Protein AF-A0ABD2CAC2-F1 (afdb_monomer_lite)

pLDDT: mean 74.9, std 15.0, range [32.22, 94.88]

InterPro domains:
  IPR011425 Mediator of RNA polymerase II transcription subunit 9 [PF07544] (24-109)
  IPR037212 Mediator complex, subunit Med7/Med21-like [SSF140718] (41-111)
  IPR039242 Mediator of RNA polymerase II transcription subunit 9, metazoan [PTHR20844] (7-191)

Sequence (205 aa):
METSELTEESPIRSSFTVDDLDIEILPLIYDILRSVEKDPHDTTQKAKESQDTSHKILELQKKLDSARAQIKRLPGIEYSKEEQLQKLETLRKQLRLKRELLLKYRNMCTFEQIVLKKLFNMGIIRFLMQYLMNNEQLINKLADSKPIRQSAKLVVYLFSQTGKINNVYKLKSPAEALQILKNFANNMKNELKQVREKKKHYLSK

Foldseek 3Di:
DDDPPPPDPDDPDVQQDPVNQDQPLVVLVVVLVVLVPDDDPDPVVVVVSVVVSVVSVVVSVVSVVVNVVSVVSHPPPVDDPVRSVVVVVVVVVVVVVVVVVVVVVVVVVVVVCVVCCVQCVPVVNVVVVVVPVVCVVVVVVQCVDPVVVVVVVVVVVQQVPQDDDPNDRDRPDPVVVVVVVVVVVVVVVVVVVVVVVVVVVVVVD

Structure (mmCIF, N/CA/C/O backbone):
data_AF-A0ABD2CAC2-F1
#
_entry.id   AF-A0ABD2CAC2-F1
#
loop_
_atom_site.group_PDB
_atom_site.id
_atom_site.type_symbol
_atom_site.label_atom_id
_atom_site.label_alt_id
_atom_site.label_comp_id
_atom_site.label_asym_id
_atom_site.label_entity_id
_atom_site.label_seq_id
_atom_site.pdbx_PDB_ins_code
_atom_site.Cartn_x
_atom_site.Cartn_y
_atom_site.Cartn_z
_atom_site.occupancy
_atom_site.B_iso_or_equiv
_atom_site.auth_seq_id
_atom_site.auth_comp_id
_atom_site.auth_asym_id
_atom_site.auth_atom_id
_atom_site.pdbx_PDB_model_num
ATOM 1 N N . MET A 1 1 ? 6.636 -20.838 -20.648 1.00 35.12 1 MET A N 1
ATOM 2 C CA . MET A 1 1 ? 5.371 -20.083 -20.568 1.00 35.12 1 MET A CA 1
ATOM 3 C C . MET A 1 1 ? 5.099 -19.894 -19.091 1.00 35.12 1 MET A C 1
ATOM 5 O O . MET A 1 1 ? 4.611 -20.815 -18.462 1.00 35.12 1 MET A O 1
ATOM 9 N N . GLU A 1 2 ? 5.517 -18.764 -18.533 1.00 32.22 2 GLU A N 1
ATOM 10 C CA . GLU A 1 2 ? 5.123 -18.346 -17.187 1.00 32.22 2 GLU A CA 1
ATOM 11 C C . GLU A 1 2 ? 4.350 -17.049 -17.368 1.00 32.22 2 GLU A C 1
ATOM 13 O O . GLU A 1 2 ? 4.862 -16.048 -17.875 1.00 32.22 2 GLU A O 1
ATOM 18 N N . THR A 1 3 ? 3.060 -17.151 -17.091 1.00 34.91 3 THR A N 1
ATOM 19 C CA . THR A 1 3 ? 2.064 -16.097 -17.182 1.00 34.91 3 THR A CA 1
ATOM 20 C C . THR A 1 3 ? 2.445 -14.976 -16.229 1.00 34.91 3 THR A C 1
ATOM 22 O O . THR A 1 3 ? 2.408 -15.127 -15.013 1.00 34.91 3 THR A O 1
ATOM 25 N N . SER A 1 4 ? 2.854 -13.845 -16.800 1.00 36.69 4 SER A N 1
ATOM 26 C CA . SER A 1 4 ? 3.033 -12.596 -16.069 1.00 36.69 4 SER A CA 1
ATOM 27 C C . SER A 1 4 ? 1.647 -12.070 -15.707 1.00 36.69 4 SER A C 1
ATOM 29 O O . SER A 1 4 ? 1.006 -11.403 -16.517 1.00 36.69 4 SER A O 1
ATOM 31 N N . GLU A 1 5 ? 1.159 -12.424 -14.521 1.00 38.16 5 GLU A N 1
ATOM 32 C CA . GLU A 1 5 ? -0.019 -11.794 -13.932 1.00 38.16 5 GLU A CA 1
ATOM 33 C C . GLU A 1 5 ? 0.291 -10.315 -13.689 1.00 38.16 5 GLU A C 1
ATOM 35 O O . GLU A 1 5 ? 1.014 -9.927 -12.770 1.00 38.16 5 GLU A O 1
ATOM 40 N N . LEU A 1 6 ? -0.245 -9.485 -14.581 1.00 39.62 6 LEU A N 1
ATOM 41 C CA . LEU A 1 6 ? -0.423 -8.056 -14.388 1.00 39.62 6 LEU A CA 1
ATOM 42 C C . LEU A 1 6 ? -1.429 -7.875 -13.250 1.00 39.62 6 LEU A C 1
ATOM 44 O O . LEU A 1 6 ? -2.632 -7.819 -13.481 1.00 39.62 6 LEU A O 1
ATOM 48 N N . THR A 1 7 ? -0.945 -7.819 -12.012 1.00 39.69 7 THR A N 1
ATOM 49 C CA . THR A 1 7 ? -1.777 -7.370 -10.898 1.00 39.69 7 THR A CA 1
ATOM 50 C C . THR A 1 7 ? -2.002 -5.873 -11.072 1.00 39.69 7 THR A C 1
ATOM 52 O O . THR A 1 7 ? -1.065 -5.075 -11.001 1.00 39.69 7 THR A O 1
ATOM 55 N N . GLU A 1 8 ? -3.247 -5.534 -11.389 1.00 40.12 8 GLU A N 1
ATOM 56 C CA . GLU A 1 8 ? -3.766 -4.192 -11.617 1.00 40.12 8 GLU A CA 1
ATOM 57 C C . GLU A 1 8 ? -3.298 -3.215 -10.526 1.00 40.12 8 GLU A C 1
ATOM 59 O O . GLU A 1 8 ? -3.516 -3.433 -9.332 1.00 40.12 8 GLU A O 1
ATOM 64 N N . GLU A 1 9 ? -2.644 -2.121 -10.935 1.00 44.28 9 GLU A N 1
ATOM 65 C CA . GLU A 1 9 ? -2.431 -0.962 -10.068 1.00 44.28 9 GLU A CA 1
ATOM 66 C C . GLU A 1 9 ? -3.809 -0.356 -9.774 1.00 44.28 9 GLU A C 1
ATOM 68 O O . GLU A 1 9 ? -4.391 0.355 -10.595 1.00 44.28 9 GLU A O 1
ATOM 73 N N . SER A 1 10 ? -4.364 -0.677 -8.605 1.00 40.00 10 SER A N 1
ATOM 74 C CA . SER A 1 10 ? -5.582 -0.042 -8.127 1.00 40.00 10 SER A CA 1
ATOM 75 C C . SER A 1 10 ? -5.308 1.439 -7.822 1.00 40.00 10 SER A C 1
ATOM 77 O O . SER A 1 10 ? -4.286 1.779 -7.214 1.00 40.00 10 SER A O 1
ATOM 79 N N . PRO A 1 11 ? -6.195 2.349 -8.264 1.00 43.56 11 PRO A N 1
ATOM 80 C CA . PRO A 1 11 ? -6.011 3.781 -8.096 1.00 43.56 11 PRO A CA 1
ATOM 81 C C . PRO A 1 11 ? -6.062 4.128 -6.609 1.00 43.56 11 PRO A C 1
ATOM 83 O O . PRO A 1 11 ? -6.794 3.495 -5.846 1.00 43.56 11 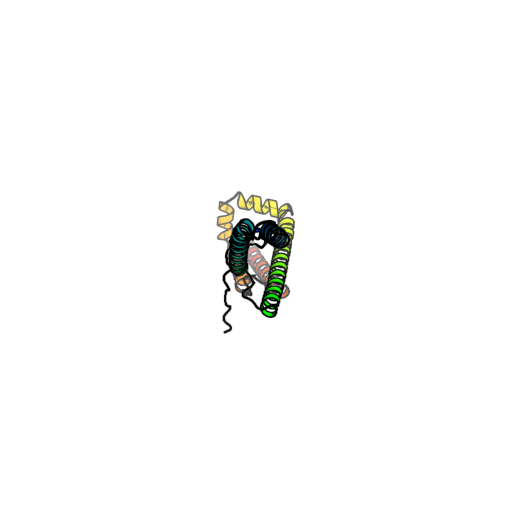PRO A O 1
ATOM 86 N N . ILE A 1 12 ? -5.299 5.151 -6.219 1.00 50.00 12 ILE A N 1
ATOM 87 C CA . ILE A 1 12 ? -5.245 5.729 -4.871 1.00 50.00 12 ILE A CA 1
ATOM 88 C C . ILE A 1 12 ? -6.647 6.253 -4.518 1.00 50.00 12 ILE A C 1
ATOM 90 O O . ILE A 1 12 ? -6.969 7.421 -4.713 1.00 50.00 12 ILE A O 1
ATOM 94 N N . ARG A 1 13 ? -7.530 5.362 -4.066 1.00 51.50 13 ARG A N 1
ATOM 95 C CA . ARG A 1 13 ? -8.773 5.717 -3.390 1.00 51.50 13 ARG A CA 1
ATOM 96 C C . ARG A 1 13 ? -8.371 6.144 -1.988 1.00 51.50 13 ARG A C 1
ATOM 98 O O . ARG A 1 13 ? -7.581 5.446 -1.359 1.00 51.50 13 ARG A O 1
ATOM 105 N N . SER A 1 14 ? -8.890 7.278 -1.528 1.00 58.56 14 SER A N 1
ATOM 106 C CA . SER A 1 14 ? -8.838 7.715 -0.131 1.00 58.56 14 SER A CA 1
ATOM 107 C C . SER A 1 14 ? -9.280 6.555 0.764 1.00 58.56 14 SER A C 1
ATOM 109 O O . SER A 1 14 ? -10.472 6.274 0.890 1.00 58.56 14 SER A O 1
ATOM 111 N N . SER A 1 15 ? -8.319 5.791 1.269 1.00 70.12 15 SER A N 1
ATOM 112 C CA . SER A 1 15 ? -8.593 4.613 2.073 1.00 70.12 15 SER A CA 1
ATOM 113 C C . SER A 1 15 ? -8.945 5.082 3.471 1.00 70.12 15 SER A C 1
ATOM 115 O O . SER A 1 15 ? -8.176 5.857 4.027 1.00 70.12 15 SER A O 1
ATOM 117 N N . PHE A 1 16 ? -10.059 4.597 4.014 1.00 79.25 16 PHE A N 1
ATOM 118 C CA . PHE A 1 16 ? -10.442 4.787 5.412 1.00 79.25 16 PHE A CA 1
ATOM 119 C C . PHE A 1 16 ? -9.234 4.524 6.324 1.00 79.25 16 PHE A C 1
ATOM 121 O O . PHE A 1 16 ? -8.657 3.430 6.276 1.00 79.25 16 PHE A O 1
ATOM 128 N N . THR A 1 17 ? -8.798 5.541 7.065 1.00 83.19 17 THR A N 1
ATOM 129 C CA . THR A 1 17 ? -7.601 5.476 7.912 1.00 83.19 17 THR A CA 1
ATOM 130 C C . THR A 1 17 ? -7.976 5.336 9.383 1.00 83.19 17 THR A C 1
ATOM 132 O O . THR A 1 17 ? -9.141 5.373 9.768 1.00 83.19 17 THR A O 1
ATOM 135 N N . VAL A 1 18 ? -6.963 5.144 10.229 1.00 83.00 18 VAL A N 1
ATOM 136 C CA . VAL A 1 18 ? -7.138 5.092 11.687 1.00 83.00 18 VAL A CA 1
ATOM 137 C C . VAL A 1 18 ? -7.665 6.425 12.232 1.00 83.00 18 VAL A C 1
ATOM 139 O O . VAL A 1 18 ? -8.401 6.420 13.212 1.00 83.00 18 VAL A O 1
ATOM 142 N N . ASP A 1 19 ? -7.341 7.543 11.578 1.00 81.31 19 ASP A N 1
ATOM 143 C CA . ASP A 1 19 ? -7.770 8.881 12.000 1.00 81.31 19 ASP A CA 1
ATOM 144 C C . ASP A 1 19 ? -9.271 9.118 11.754 1.00 81.31 19 ASP A C 1
ATOM 146 O O . ASP A 1 19 ? -9.874 9.971 12.399 1.00 81.31 19 ASP A O 1
ATOM 150 N N . ASP A 1 20 ? -9.889 8.331 10.864 1.00 83.94 20 ASP A N 1
ATOM 151 C CA . ASP A 1 20 ? -11.323 8.389 10.557 1.00 83.94 20 ASP A CA 1
ATOM 152 C C . ASP A 1 20 ? -12.187 7.584 11.557 1.00 83.94 20 ASP A C 1
ATOM 154 O O . ASP A 1 20 ? -13.406 7.485 11.392 1.00 83.94 20 ASP A O 1
ATOM 158 N N . LEU A 1 21 ? -11.571 6.958 12.569 1.00 83.38 21 LEU A N 1
ATOM 159 C CA . LEU A 1 21 ? -12.269 6.158 13.576 1.00 83.38 21 LEU A CA 1
ATOM 160 C C . LEU A 1 21 ? -12.931 7.051 14.632 1.00 83.38 21 LEU A C 1
ATOM 162 O O . LEU A 1 21 ? -12.259 7.728 15.408 1.00 83.38 21 LEU A O 1
ATOM 166 N N . ASP A 1 22 ? -14.254 6.961 14.740 1.00 81.94 22 ASP A N 1
ATOM 167 C CA . ASP A 1 22 ? -15.026 7.631 15.788 1.00 81.94 22 ASP A CA 1
ATOM 168 C C . ASP A 1 22 ? -15.202 6.695 16.999 1.00 81.94 22 ASP A C 1
ATOM 170 O O . ASP A 1 22 ? -16.091 5.835 17.024 1.00 81.94 22 ASP A O 1
ATOM 174 N N . ILE A 1 23 ? -14.298 6.812 17.983 1.00 81.75 23 ILE A N 1
ATOM 175 C CA . ILE A 1 23 ? -14.256 5.965 19.192 1.00 81.75 23 ILE A CA 1
ATOM 176 C C . ILE A 1 23 ? -14.237 6.834 20.458 1.00 81.75 23 ILE A C 1
ATOM 178 O O . ILE A 1 23 ? -13.329 6.775 21.288 1.00 81.75 23 ILE A O 1
ATOM 182 N N . GLU A 1 24 ? -15.279 7.633 20.654 1.00 85.38 24 GLU A N 1
ATOM 183 C CA . GLU A 1 24 ? -15.486 8.359 21.911 1.00 85.38 24 GLU A CA 1
ATOM 184 C C . GLU A 1 24 ? -16.269 7.513 22.931 1.00 85.38 24 GLU A C 1
ATOM 186 O O . GLU A 1 24 ? -17.492 7.634 23.073 1.00 85.38 24 GLU A O 1
ATOM 191 N N . ILE A 1 25 ? -15.564 6.632 23.654 1.00 91.88 25 ILE A N 1
ATOM 192 C CA . ILE A 1 25 ? -16.147 5.767 24.706 1.00 91.88 25 ILE A CA 1
ATOM 193 C C . ILE A 1 25 ? -15.805 6.207 26.136 1.00 91.88 25 ILE A C 1
ATOM 195 O O . ILE A 1 25 ? -16.536 5.886 27.070 1.00 91.88 25 ILE A O 1
ATOM 199 N N . LEU A 1 26 ? -14.714 6.956 26.319 1.00 91.88 26 LEU A N 1
ATOM 200 C CA . LEU A 1 26 ? -14.197 7.357 27.633 1.00 91.88 26 LEU A CA 1
ATOM 201 C C . LEU A 1 26 ? -15.188 8.183 28.474 1.00 91.88 26 LEU A C 1
ATOM 203 O O . LEU A 1 26 ? -15.367 7.833 29.642 1.00 91.88 26 LEU A O 1
ATOM 207 N N . PRO A 1 27 ? -15.873 9.211 27.927 1.00 92.94 27 PRO A N 1
ATOM 208 C CA . PRO A 1 27 ? -16.870 9.966 28.689 1.00 92.94 27 PRO A CA 1
ATOM 209 C C . PRO A 1 27 ? -17.996 9.070 29.215 1.00 92.94 27 PRO A C 1
ATOM 211 O O . PRO A 1 27 ? -18.397 9.170 30.370 1.00 92.94 27 PRO A O 1
ATOM 214 N N . LEU A 1 28 ? -18.436 8.119 28.390 1.00 91.81 28 LEU A N 1
ATOM 215 C CA . LEU A 1 28 ? -19.514 7.199 28.730 1.00 91.81 28 LEU A CA 1
ATOM 216 C C . LEU A 1 28 ? -19.092 6.188 29.808 1.00 91.81 28 LEU A C 1
ATOM 218 O O . LEU A 1 28 ? -19.864 5.901 30.718 1.00 91.81 28 LEU A O 1
ATOM 222 N N . ILE A 1 29 ? -17.854 5.682 29.747 1.00 94.19 29 ILE A N 1
ATOM 223 C CA . ILE A 1 29 ? -17.281 4.814 30.790 1.00 94.19 29 ILE A CA 1
ATOM 224 C C . ILE A 1 29 ? -17.205 5.562 32.123 1.00 94.19 29 ILE A C 1
ATOM 226 O O . ILE A 1 29 ? -17.610 5.018 33.149 1.00 94.19 29 ILE A O 1
ATOM 230 N N . TYR A 1 30 ? -16.720 6.806 32.109 1.00 93.81 30 TYR A N 1
ATOM 231 C CA . TYR A 1 30 ? -16.655 7.645 33.304 1.00 93.81 30 TYR A CA 1
ATOM 232 C C . TYR A 1 30 ? -18.046 7.881 33.907 1.00 93.81 30 TYR A C 1
ATOM 234 O O . TYR A 1 30 ? -18.236 7.717 35.112 1.00 93.81 30 TYR A O 1
ATOM 242 N N . ASP A 1 31 ? -19.036 8.186 33.068 1.00 90.75 31 ASP A N 1
ATOM 243 C CA . ASP A 1 31 ? -20.417 8.401 33.495 1.00 90.75 31 ASP A CA 1
ATOM 244 C C . ASP A 1 31 ? -21.066 7.149 34.091 1.00 90.75 31 ASP A C 1
ATOM 246 O O . ASP A 1 31 ? -21.870 7.270 35.019 1.00 90.75 31 ASP A O 1
ATOM 250 N N . ILE A 1 32 ? -20.736 5.961 33.570 1.00 92.12 32 ILE A N 1
ATOM 251 C CA . ILE A 1 32 ? -21.166 4.676 34.135 1.00 92.12 32 ILE A CA 1
ATOM 252 C C . ILE A 1 32 ? -20.512 4.475 35.501 1.00 92.12 32 ILE A C 1
ATOM 254 O O . ILE A 1 32 ? -21.228 4.257 36.477 1.00 92.12 32 ILE A O 1
ATOM 258 N N . LEU A 1 33 ? -19.185 4.609 35.590 1.00 91.44 33 LEU A N 1
ATOM 259 C CA . LEU A 1 33 ? -18.432 4.418 36.833 1.00 91.44 33 LEU A CA 1
ATOM 260 C C . LEU A 1 33 ? -18.979 5.322 37.945 1.00 91.44 33 LEU A C 1
ATOM 262 O O . LEU A 1 33 ? -19.348 4.853 39.018 1.00 91.44 33 LEU A O 1
ATOM 266 N N . ARG A 1 34 ? -19.170 6.606 37.624 1.00 89.38 34 ARG A N 1
ATOM 267 C CA . ARG A 1 34 ? -19.710 7.607 38.546 1.00 89.38 34 ARG A CA 1
ATOM 268 C C . ARG A 1 34 ? -21.147 7.322 38.974 1.00 89.38 34 ARG A C 1
ATOM 270 O O . ARG A 1 34 ? -21.534 7.676 40.082 1.00 89.38 34 ARG A O 1
ATOM 277 N N . SER A 1 35 ? -21.951 6.722 38.099 1.00 85.12 35 SER A N 1
ATOM 278 C CA . SER A 1 35 ? -23.330 6.344 38.424 1.00 85.12 35 SER A CA 1
ATOM 279 C C . SER A 1 35 ? -23.437 5.067 39.260 1.00 85.12 35 SER A C 1
ATOM 281 O O . SER A 1 35 ? -24.407 4.920 39.991 1.00 85.12 35 SER A O 1
ATOM 283 N N . VAL A 1 36 ? -22.443 4.176 39.188 1.00 82.88 36 VAL A N 1
ATOM 284 C CA . VAL A 1 36 ? -22.372 2.950 40.002 1.00 82.88 36 VAL A CA 1
ATOM 285 C C . VAL A 1 36 ? -21.791 3.228 41.391 1.00 82.88 36 VAL A C 1
ATOM 287 O O . VAL A 1 36 ? -22.212 2.610 42.361 1.00 82.88 36 VAL A O 1
ATOM 290 N N . GLU A 1 37 ? -20.859 4.174 41.506 1.00 83.75 37 GLU A N 1
ATOM 291 C CA . GLU A 1 37 ? -20.267 4.593 42.789 1.00 83.75 37 GLU A CA 1
ATOM 292 C C . GLU A 1 37 ? -21.199 5.468 43.644 1.00 83.75 37 GLU A C 1
ATOM 294 O O . GLU A 1 37 ? -20.902 5.752 44.805 1.00 83.75 37 GLU A O 1
ATOM 299 N N . LYS A 1 38 ? -22.317 5.933 43.081 1.00 79.50 38 LYS A N 1
ATOM 300 C CA . LYS A 1 38 ? -23.256 6.817 43.769 1.00 79.50 38 LYS A CA 1
ATOM 301 C C . LYS A 1 38 ? -24.144 6.006 44.719 1.00 79.50 38 LYS A C 1
ATOM 303 O O . LYS A 1 38 ? -24.886 5.136 44.276 1.00 79.50 38 LYS A O 1
ATOM 308 N N . ASP A 1 39 ? -24.079 6.308 46.015 1.00 66.81 39 ASP A N 1
ATOM 309 C CA . ASP A 1 39 ? -24.869 5.621 47.044 1.00 66.81 39 ASP A CA 1
ATOM 310 C C . ASP A 1 39 ? -26.324 6.152 47.042 1.00 66.81 39 ASP A C 1
ATOM 312 O O . ASP A 1 39 ? -26.536 7.352 47.263 1.00 66.81 39 ASP A O 1
ATOM 316 N N . PRO A 1 40 ? -27.347 5.326 46.743 1.00 65.44 40 PRO A N 1
ATOM 317 C CA . PRO A 1 40 ? -28.716 5.809 46.597 1.00 65.44 40 PRO A CA 1
ATOM 318 C C . PRO A 1 40 ? -29.364 6.065 47.966 1.00 65.44 40 PRO A C 1
ATOM 320 O O . PRO A 1 40 ? -29.589 5.140 48.745 1.00 65.44 40 PRO A O 1
ATOM 323 N N . HIS A 1 41 ? -29.731 7.322 48.241 1.00 65.94 41 HIS A N 1
ATOM 324 C CA . HIS A 1 41 ? -30.364 7.730 49.505 1.00 65.94 41 HIS A CA 1
ATOM 325 C C . HIS A 1 41 ? -31.875 7.399 49.605 1.00 65.94 41 HIS A C 1
ATOM 327 O O . HIS A 1 41 ? -32.420 7.447 50.706 1.00 65.94 41 HIS A O 1
ATOM 333 N N . ASP A 1 42 ? -32.550 7.036 48.500 1.00 72.38 42 ASP A N 1
ATOM 334 C CA . ASP A 1 42 ? -33.986 6.688 48.442 1.00 72.38 42 ASP A CA 1
ATOM 335 C C . ASP A 1 42 ? -34.262 5.529 47.447 1.00 72.38 42 ASP A C 1
ATOM 337 O O . ASP A 1 42 ? -33.637 5.420 46.388 1.00 72.38 42 ASP A O 1
ATOM 341 N N . THR A 1 43 ? -35.225 4.654 47.762 1.00 69.81 43 THR A N 1
ATOM 342 C CA . THR A 1 43 ? -35.584 3.445 46.986 1.00 69.81 43 THR A CA 1
ATOM 343 C C . THR A 1 43 ? -36.131 3.784 45.595 1.00 69.81 43 THR A C 1
ATOM 345 O O . THR A 1 43 ? -35.864 3.067 44.629 1.00 69.81 43 THR A O 1
ATOM 348 N N . THR A 1 44 ? -36.856 4.898 45.461 1.00 74.38 44 THR A N 1
ATOM 349 C CA . THR A 1 44 ? -37.344 5.382 44.156 1.00 74.38 44 THR A CA 1
ATOM 350 C C . THR A 1 44 ? -36.216 5.944 43.284 1.00 74.38 44 THR A C 1
ATOM 352 O O . THR A 1 44 ? -36.211 5.728 42.070 1.00 74.38 44 THR A O 1
ATOM 355 N N . GLN A 1 45 ? -35.216 6.593 43.891 1.00 74.56 45 GLN A N 1
ATOM 356 C CA . GLN A 1 45 ? -34.013 7.061 43.195 1.00 74.56 45 GLN A CA 1
ATOM 357 C C . GLN A 1 45 ? -33.146 5.890 42.728 1.00 74.56 45 GLN A C 1
ATOM 359 O O . GLN A 1 45 ? -32.700 5.891 41.585 1.00 74.56 45 GLN A O 1
ATOM 364 N N . LYS A 1 46 ? -33.010 4.842 43.549 1.00 76.06 46 LYS A N 1
ATOM 365 C CA . LYS A 1 46 ? -32.278 3.615 43.200 1.00 76.06 46 LYS A CA 1
ATOM 366 C C . LYS A 1 46 ? -32.810 2.941 41.932 1.00 76.06 46 LYS A C 1
ATOM 368 O O . LYS A 1 46 ? -32.025 2.512 41.090 1.00 76.06 46 LYS A O 1
ATOM 373 N N . ALA A 1 47 ? -34.134 2.855 41.774 1.00 78.69 47 ALA A N 1
ATOM 374 C CA . ALA A 1 47 ? -34.750 2.253 40.589 1.00 78.69 47 ALA A CA 1
ATOM 375 C C . ALA A 1 47 ? -34.476 3.073 39.316 1.00 78.69 47 ALA A C 1
ATOM 377 O O . ALA A 1 47 ? -34.135 2.511 38.277 1.00 78.69 47 ALA A O 1
ATOM 378 N N . LYS A 1 48 ? -34.569 4.405 39.415 1.00 81.75 48 LYS A N 1
ATOM 379 C CA . LYS A 1 48 ? -34.316 5.316 38.294 1.00 81.75 48 LYS A CA 1
ATOM 380 C C . LYS A 1 48 ? -32.837 5.341 37.894 1.00 81.75 48 LYS A C 1
ATOM 382 O O . LYS A 1 48 ? -32.522 5.187 36.720 1.00 81.75 48 LYS A O 1
ATOM 387 N N . GLU A 1 49 ? -31.930 5.445 38.862 1.00 80.81 49 GLU A N 1
ATOM 388 C CA . GLU A 1 49 ? -30.481 5.422 38.619 1.00 80.81 49 GLU A CA 1
ATOM 389 C C . GLU A 1 49 ? -30.026 4.070 38.051 1.00 80.81 49 GLU A C 1
ATOM 391 O O . GLU A 1 49 ? -29.214 4.032 37.129 1.00 80.81 49 GLU A O 1
ATOM 396 N N . SER A 1 50 ? -30.604 2.956 38.515 1.00 82.75 50 SER A N 1
ATOM 397 C CA . SER A 1 50 ? -30.352 1.625 37.946 1.00 82.75 50 SER A CA 1
ATOM 398 C C . SER A 1 50 ? -30.833 1.489 36.497 1.00 82.75 50 SER A C 1
ATOM 400 O O . SER A 1 50 ? -30.235 0.748 35.712 1.00 82.75 50 SER A O 1
ATOM 402 N N . GLN A 1 51 ? -31.922 2.164 36.128 1.00 86.50 51 GLN A N 1
ATOM 403 C CA . GLN A 1 51 ? -32.409 2.175 34.753 1.00 86.50 51 GLN A CA 1
ATOM 404 C C . GLN A 1 51 ? -31.501 3.035 33.861 1.00 86.50 51 GLN A C 1
ATOM 406 O O . GLN A 1 51 ? -31.110 2.598 32.777 1.00 86.50 51 GLN A O 1
ATOM 411 N N . ASP A 1 52 ? -31.101 4.215 34.337 1.00 86.88 52 ASP A N 1
ATOM 412 C CA . ASP A 1 52 ? -30.206 5.126 33.618 1.00 86.88 52 ASP A CA 1
ATOM 413 C C . ASP A 1 52 ? -28.810 4.512 33.405 1.00 86.88 52 ASP A C 1
ATOM 415 O O . ASP A 1 52 ? -28.248 4.606 32.312 1.00 86.88 52 ASP A O 1
ATOM 419 N N . THR A 1 53 ? -28.257 3.820 34.408 1.00 89.44 53 THR A N 1
ATOM 420 C CA . THR A 1 53 ? -26.986 3.084 34.270 1.00 89.44 53 THR A CA 1
ATOM 421 C C . THR A 1 53 ? -27.091 1.969 33.233 1.00 89.44 53 THR A C 1
ATOM 423 O O . THR A 1 53 ? -26.218 1.842 32.373 1.00 89.44 53 THR A O 1
ATOM 426 N N . SER A 1 54 ? -28.192 1.212 33.241 1.00 91.25 54 SER A N 1
ATOM 427 C CA . SER A 1 54 ? -28.459 0.163 32.249 1.00 91.25 54 SER A CA 1
ATOM 428 C C . SER A 1 54 ? -28.541 0.727 30.826 1.00 91.25 54 SER A C 1
ATOM 430 O O . SER A 1 54 ? -27.994 0.135 29.892 1.00 91.25 54 SER A O 1
ATOM 432 N N . HIS A 1 55 ? -29.158 1.901 30.646 1.00 93.25 55 HIS A N 1
ATOM 433 C CA . HIS A 1 55 ? -29.191 2.591 29.354 1.00 93.25 55 HIS A CA 1
ATOM 434 C C . HIS A 1 55 ? -27.794 3.016 28.879 1.00 93.25 55 HIS A C 1
ATOM 436 O O . HIS A 1 55 ? -27.459 2.776 27.717 1.00 93.25 55 HIS A O 1
ATOM 442 N N . LYS A 1 56 ? -26.952 3.567 29.763 1.00 92.31 56 LYS A N 1
ATOM 443 C CA . LYS A 1 56 ? -25.564 3.935 29.427 1.00 92.31 56 LYS A CA 1
ATOM 444 C C . LYS A 1 56 ? -24.707 2.718 29.064 1.00 92.31 56 LYS A C 1
ATOM 446 O O . LYS A 1 56 ? -23.902 2.787 28.139 1.00 92.31 56 LYS A O 1
ATOM 451 N N . ILE A 1 57 ? -24.904 1.585 29.741 1.00 94.06 57 ILE A N 1
ATOM 452 C CA . ILE A 1 57 ? -24.221 0.320 29.418 1.00 94.06 57 ILE A CA 1
ATOM 453 C C . ILE A 1 57 ? -24.613 -0.169 28.016 1.00 94.06 57 ILE A C 1
ATOM 455 O O . ILE A 1 57 ? -23.746 -0.558 27.231 1.00 94.06 57 ILE A O 1
ATOM 459 N N . LEU A 1 58 ? -25.901 -0.102 27.665 1.00 94.88 58 LEU A N 1
ATOM 460 C CA . LEU A 1 58 ? -26.374 -0.440 26.318 1.00 94.88 58 LEU A CA 1
ATOM 461 C C . LEU A 1 58 ? -25.808 0.502 25.249 1.00 94.88 58 LEU A C 1
ATOM 463 O O . LEU A 1 58 ? -25.476 0.064 24.146 1.00 94.88 58 LEU A O 1
ATOM 467 N N . GLU A 1 59 ? -25.684 1.792 25.555 1.00 94.00 59 GLU A N 1
ATOM 468 C CA . GLU A 1 59 ? -25.049 2.760 24.662 1.00 94.00 59 GLU A CA 1
ATOM 469 C C . GLU A 1 59 ? -23.560 2.445 24.456 1.00 94.00 59 GLU A C 1
ATOM 471 O O . GLU A 1 59 ? -23.078 2.461 23.320 1.00 94.00 59 GLU A O 1
ATOM 476 N N . LEU A 1 60 ? -22.849 2.060 25.520 1.00 94.19 60 LEU A N 1
ATOM 477 C CA . LEU A 1 60 ? -21.445 1.659 25.444 1.00 94.19 60 LEU A CA 1
ATOM 478 C C . LEU A 1 60 ? -21.279 0.424 24.562 1.00 94.19 60 LEU A C 1
ATOM 480 O O . LEU A 1 60 ? -20.402 0.397 23.698 1.00 94.19 60 LEU A O 1
ATOM 484 N N . GLN A 1 61 ? -22.152 -0.569 24.729 1.00 94.25 61 GLN A N 1
ATOM 485 C CA . GLN A 1 61 ? -22.161 -1.761 23.888 1.00 94.25 61 GLN A CA 1
ATOM 486 C C . GLN A 1 61 ? -22.359 -1.399 22.409 1.00 94.25 61 GLN A C 1
ATOM 488 O O . GLN A 1 61 ? -21.581 -1.837 21.562 1.00 94.25 61 GLN A O 1
ATOM 493 N N . LYS A 1 62 ? -23.327 -0.526 22.093 1.00 94.25 62 LYS A N 1
ATOM 494 C CA . LYS A 1 62 ? -23.548 -0.043 20.719 1.00 94.25 62 LYS A CA 1
ATOM 495 C C . LYS A 1 62 ? -22.327 0.683 20.151 1.00 94.25 62 LYS A C 1
ATOM 497 O O . LYS A 1 62 ? -21.978 0.454 18.992 1.00 94.25 62 LYS A O 1
ATOM 502 N N . LYS A 1 63 ? -21.663 1.534 20.943 1.00 92.31 63 LYS A N 1
ATOM 503 C CA . LYS A 1 63 ? -20.436 2.227 20.513 1.00 92.31 63 LYS A CA 1
ATOM 504 C C . LYS A 1 63 ? -19.287 1.251 20.256 1.00 92.31 63 LYS A C 1
ATOM 506 O O . LYS A 1 63 ? -18.590 1.401 19.257 1.00 92.31 63 LYS A O 1
ATOM 511 N N . LEU A 1 64 ? -19.122 0.220 21.086 1.00 93.00 64 LEU A N 1
ATOM 512 C CA . LEU A 1 64 ? -18.112 -0.824 20.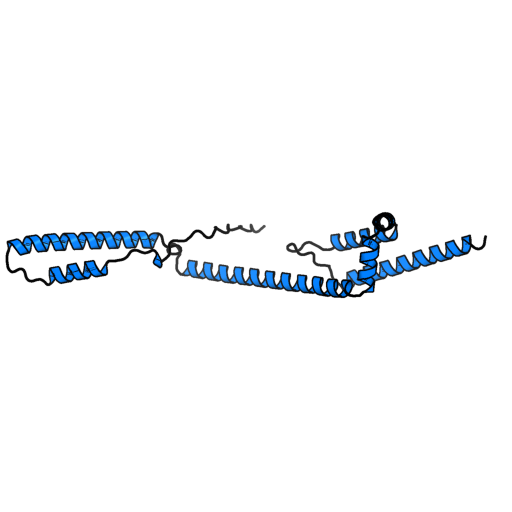872 1.00 93.00 64 LEU A CA 1
ATOM 513 C C . LEU A 1 64 ? -18.383 -1.651 19.611 1.00 93.00 64 LEU A C 1
ATOM 515 O O . LEU A 1 64 ? -17.454 -1.939 18.854 1.00 93.00 64 LEU A O 1
ATOM 519 N N . ASP A 1 65 ? -19.641 -2.005 19.354 1.00 92.56 65 ASP A N 1
ATOM 520 C CA . ASP A 1 65 ? -20.016 -2.733 18.140 1.00 92.56 65 ASP A CA 1
ATOM 521 C C . ASP A 1 65 ? -19.821 -1.875 16.880 1.00 92.56 65 ASP A C 1
ATOM 523 O O . ASP A 1 65 ? -19.308 -2.368 15.871 1.00 92.56 65 ASP A O 1
ATOM 527 N N . SER A 1 66 ? -20.136 -0.577 16.954 1.00 90.75 66 SER A N 1
ATOM 528 C CA . SER A 1 66 ? -19.835 0.393 15.894 1.00 90.75 66 SER A CA 1
ATOM 529 C C . SER A 1 66 ? -18.328 0.503 15.642 1.00 90.75 66 SER A C 1
ATOM 531 O O . SER A 1 66 ? -17.885 0.342 14.504 1.00 90.75 66 SER A O 1
ATOM 533 N N . ALA A 1 67 ? -17.519 0.673 16.693 1.00 90.25 67 ALA A N 1
ATOM 534 C CA . ALA A 1 67 ? -16.063 0.732 16.585 1.00 90.25 67 ALA A CA 1
ATOM 535 C C . ALA A 1 67 ? -15.493 -0.554 15.965 1.00 90.25 67 ALA A C 1
ATOM 537 O O . ALA A 1 67 ? -14.668 -0.499 15.057 1.00 90.25 67 ALA A O 1
ATOM 538 N N . ARG A 1 68 ? -15.992 -1.730 16.369 1.00 89.56 68 ARG A N 1
ATOM 539 C CA . ARG A 1 68 ? -15.610 -3.015 15.764 1.00 89.56 68 ARG A CA 1
ATOM 540 C C . ARG A 1 68 ? -15.981 -3.080 14.279 1.00 89.56 68 ARG A C 1
ATOM 542 O O . ARG A 1 68 ? -15.203 -3.609 13.486 1.00 89.56 68 ARG A O 1
ATOM 549 N N . ALA A 1 69 ? -17.144 -2.561 13.889 1.00 88.75 69 ALA A N 1
ATOM 550 C CA . ALA A 1 69 ? -17.556 -2.497 12.488 1.00 88.75 69 ALA A CA 1
ATOM 551 C C . ALA A 1 69 ? -16.687 -1.531 11.665 1.00 88.75 69 ALA A C 1
ATOM 553 O O . ALA A 1 69 ? -16.381 -1.833 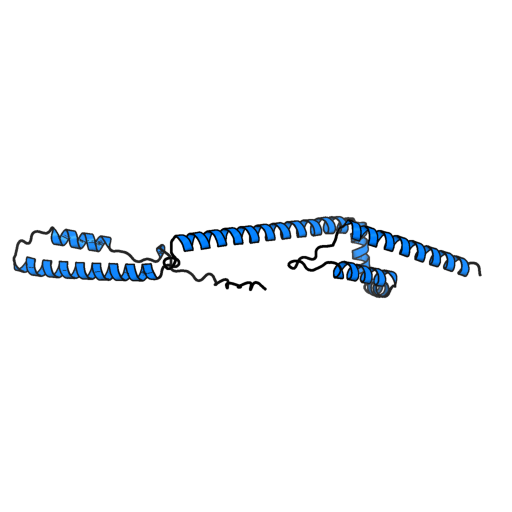10.513 1.00 88.75 69 ALA A O 1
ATOM 554 N N . GLN A 1 70 ? -16.256 -0.410 12.247 1.00 87.56 70 GLN A N 1
ATOM 555 C CA . GLN A 1 70 ? -15.330 0.529 11.611 1.00 87.56 70 GLN A CA 1
ATOM 556 C C . GLN A 1 70 ? -13.926 -0.068 11.471 1.00 87.56 70 GLN A C 1
ATOM 558 O O . GLN A 1 70 ? -13.356 -0.026 10.386 1.00 87.56 70 GLN A O 1
ATOM 563 N N . ILE A 1 71 ? -13.410 -0.734 12.511 1.00 88.12 71 ILE A N 1
ATOM 564 C CA . ILE A 1 71 ? -12.125 -1.447 12.459 1.00 88.12 71 ILE A CA 1
ATOM 565 C C . ILE A 1 71 ? -12.132 -2.474 11.330 1.00 88.12 71 ILE A C 1
ATOM 567 O O . ILE A 1 71 ? -11.150 -2.565 10.608 1.00 88.12 71 ILE A O 1
ATOM 571 N N . LYS A 1 72 ? -13.248 -3.187 11.115 1.00 85.88 72 LYS A N 1
ATOM 572 C CA . LYS A 1 72 ? -13.408 -4.145 10.007 1.00 85.88 72 LYS A CA 1
ATOM 573 C C . LYS A 1 72 ? -13.319 -3.528 8.603 1.00 85.88 72 LYS A C 1
ATOM 575 O O . LYS A 1 72 ? -13.168 -4.264 7.637 1.00 85.88 72 LYS A O 1
ATOM 580 N N . ARG A 1 73 ? -13.447 -2.208 8.471 1.00 84.31 73 ARG A N 1
ATOM 581 C CA . ARG A 1 73 ? -13.311 -1.491 7.193 1.00 84.31 73 ARG A CA 1
ATOM 582 C C . ARG A 1 73 ? -11.880 -1.030 6.932 1.00 84.31 73 ARG A C 1
ATOM 584 O O . ARG A 1 73 ? -11.603 -0.557 5.831 1.00 84.31 73 ARG A O 1
ATOM 591 N N . LEU A 1 74 ? -10.987 -1.136 7.920 1.00 84.88 74 LEU A N 1
ATOM 592 C CA . LEU A 1 74 ? -9.600 -0.723 7.756 1.00 84.88 74 LEU A CA 1
ATOM 593 C C . LEU A 1 74 ? -8.903 -1.630 6.734 1.00 84.88 74 LEU A C 1
ATOM 595 O O . LEU A 1 74 ? -8.941 -2.857 6.859 1.00 84.88 74 LEU A O 1
ATOM 599 N N . PRO A 1 75 ? -8.231 -1.053 5.727 1.00 80.75 75 PRO A N 1
ATOM 600 C CA . PRO A 1 75 ? -7.505 -1.842 4.752 1.00 80.75 75 PRO A CA 1
ATOM 601 C C . PRO A 1 75 ? -6.360 -2.585 5.441 1.00 80.75 75 PRO A C 1
ATOM 603 O O . PRO A 1 75 ? -5.657 -2.048 6.294 1.00 80.75 75 PRO A O 1
ATOM 606 N N . GLY A 1 76 ? -6.131 -3.827 5.031 1.00 77.06 76 GLY A N 1
ATOM 607 C CA . GLY A 1 76 ? -4.977 -4.594 5.488 1.00 77.06 76 GLY A CA 1
ATOM 608 C C . GLY A 1 76 ? -5.249 -5.548 6.652 1.00 77.06 76 GLY A C 1
ATOM 609 O O . GLY A 1 76 ? -4.486 -6.493 6.819 1.00 77.06 76 GLY A O 1
ATOM 610 N N . ILE A 1 77 ? -6.337 -5.376 7.406 1.00 82.38 77 ILE A N 1
ATOM 611 C CA . ILE A 1 77 ? -6.699 -6.268 8.528 1.00 82.38 77 ILE A CA 1
ATOM 612 C C . ILE A 1 77 ? -7.102 -7.684 8.083 1.00 82.38 77 ILE A C 1
ATOM 614 O O . ILE A 1 77 ? -7.140 -8.594 8.903 1.00 82.38 77 ILE A O 1
ATOM 618 N N . GLU A 1 78 ? -7.453 -7.851 6.805 1.00 80.31 78 GLU A N 1
ATOM 619 C CA . GLU A 1 78 ? -7.863 -9.132 6.214 1.00 80.31 78 GLU A CA 1
ATOM 620 C C . GLU A 1 78 ? -6.684 -10.092 6.035 1.00 80.31 78 GLU A C 1
ATOM 622 O O . GLU A 1 78 ? -6.883 -11.296 5.910 1.00 80.31 78 GLU A O 1
ATOM 627 N N . TYR A 1 79 ? -5.462 -9.559 6.026 1.00 81.56 79 TYR A N 1
ATOM 628 C CA . TYR A 1 79 ? -4.251 -10.337 5.820 1.00 81.56 79 TYR A CA 1
ATOM 629 C C . TYR A 1 79 ? -3.676 -10.808 7.149 1.00 81.56 79 TYR A C 1
ATOM 631 O O . TYR A 1 79 ? -3.647 -10.066 8.138 1.00 81.56 79 TYR A O 1
ATOM 639 N N . SER A 1 80 ? -3.115 -12.014 7.143 1.00 85.62 80 SER A N 1
ATOM 640 C CA . SER A 1 80 ? -2.288 -12.467 8.255 1.00 85.62 80 SER A CA 1
ATOM 641 C C . SER A 1 80 ? -1.020 -11.608 8.367 1.00 85.62 80 SER A C 1
ATOM 643 O O . SER A 1 80 ? -0.562 -10.989 7.403 1.00 85.62 80 SER A O 1
ATOM 645 N N . LYS A 1 81 ? -0.401 -11.580 9.551 1.00 86.50 81 LYS A N 1
ATOM 646 C CA . LYS A 1 81 ? 0.863 -10.854 9.768 1.00 86.50 81 LYS A CA 1
ATOM 647 C C . LYS A 1 81 ? 1.941 -11.260 8.752 1.00 86.50 81 LYS A C 1
ATOM 649 O O . LYS A 1 81 ? 2.699 -10.416 8.280 1.00 86.50 81 LYS A O 1
ATOM 654 N N . GLU A 1 82 ? 2.015 -12.546 8.430 1.00 89.06 82 GLU A N 1
ATOM 655 C CA . GLU A 1 82 ? 2.994 -13.103 7.494 1.00 89.06 82 GLU A CA 1
ATOM 656 C C . GLU A 1 82 ? 2.726 -12.625 6.064 1.00 89.06 82 GLU A C 1
ATOM 658 O O . GLU A 1 82 ? 3.640 -12.151 5.387 1.00 89.06 82 GLU A O 1
ATOM 663 N N . GLU A 1 83 ? 1.462 -12.632 5.640 1.00 84.62 83 GLU A N 1
ATOM 664 C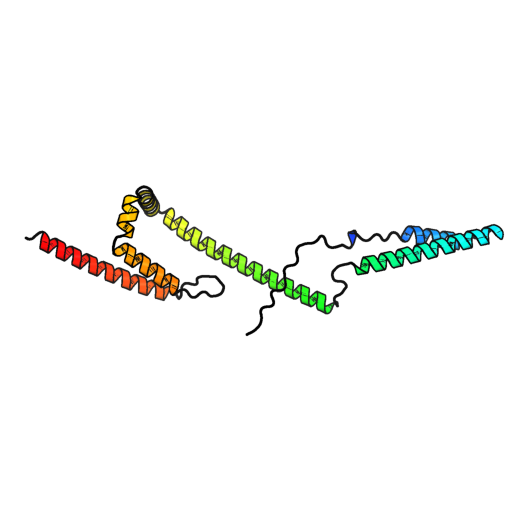 CA . GLU A 1 83 ? 1.037 -12.126 4.331 1.00 84.62 83 GLU A CA 1
ATOM 665 C C . GLU A 1 83 ? 1.303 -10.623 4.180 1.00 84.62 83 GLU A C 1
ATOM 667 O O . GLU A 1 83 ? 1.792 -10.172 3.139 1.00 84.62 83 GLU A O 1
ATOM 672 N N . GLN A 1 84 ? 1.046 -9.834 5.230 1.00 87.81 84 GLN A N 1
ATOM 673 C CA . GLN A 1 84 ? 1.363 -8.404 5.245 1.00 87.81 84 GLN A CA 1
ATOM 674 C C . GLN A 1 84 ? 2.864 -8.166 5.041 1.00 87.81 84 GLN A C 1
ATOM 676 O O . GLN A 1 84 ? 3.254 -7.325 4.224 1.00 87.81 84 GLN A O 1
ATOM 681 N N . LEU A 1 85 ? 3.713 -8.919 5.748 1.00 89.06 85 LEU A N 1
ATOM 682 C CA . LEU A 1 85 ? 5.168 -8.823 5.622 1.00 89.06 85 LEU A CA 1
ATOM 683 C C . LEU A 1 85 ? 5.644 -9.239 4.226 1.00 89.06 85 LEU A C 1
ATOM 685 O O . LEU A 1 85 ? 6.455 -8.533 3.624 1.00 89.06 85 LEU A O 1
ATOM 689 N N . GLN A 1 86 ? 5.097 -10.319 3.668 1.00 90.81 86 GLN A N 1
ATOM 690 C CA . GLN A 1 86 ? 5.441 -10.785 2.326 1.00 90.81 86 GLN A CA 1
ATOM 691 C C . GLN A 1 86 ? 5.053 -9.762 1.244 1.00 90.81 86 GLN A C 1
ATOM 693 O O . GLN A 1 86 ? 5.837 -9.478 0.326 1.00 90.81 86 GLN A O 1
ATOM 698 N N . LYS A 1 87 ? 3.871 -9.144 1.361 1.00 86.44 87 LYS A N 1
ATOM 699 C CA . LYS A 1 87 ? 3.419 -8.076 0.454 1.00 86.44 87 LYS A CA 1
ATOM 700 C C . LYS A 1 87 ? 4.321 -6.848 0.556 1.00 86.44 87 LYS A C 1
ATOM 702 O O . LYS A 1 87 ? 4.713 -6.277 -0.462 1.00 86.44 87 LYS A O 1
ATOM 707 N N . LEU A 1 88 ? 4.722 -6.486 1.773 1.00 89.94 88 LEU A N 1
ATOM 708 C CA . LEU A 1 88 ? 5.648 -5.388 2.035 1.00 89.94 88 LEU A CA 1
ATOM 709 C C . LEU A 1 88 ? 7.025 -5.652 1.403 1.00 89.94 88 LEU A C 1
ATOM 711 O O . LEU A 1 88 ? 7.564 -4.787 0.707 1.00 89.94 88 LEU A O 1
ATOM 715 N N . GLU A 1 89 ? 7.590 -6.847 1.578 1.00 93.25 89 GLU A N 1
ATOM 716 C CA . GLU A 1 89 ? 8.848 -7.230 0.927 1.00 93.25 89 GLU A CA 1
ATOM 717 C C . GLU A 1 89 ? 8.756 -7.172 -0.597 1.00 93.25 89 GLU A C 1
ATOM 719 O O . GLU A 1 89 ? 9.671 -6.675 -1.260 1.00 93.25 89 GLU A O 1
ATOM 724 N N . THR A 1 90 ? 7.640 -7.636 -1.155 1.00 92.56 90 THR A N 1
ATOM 725 C CA . THR A 1 90 ? 7.377 -7.589 -2.597 1.00 92.56 90 THR A CA 1
ATOM 726 C C . THR A 1 90 ? 7.347 -6.147 -3.098 1.00 92.56 90 THR A C 1
ATOM 728 O O . THR A 1 90 ? 8.046 -5.816 -4.057 1.00 92.56 90 THR A O 1
ATOM 731 N N . LEU A 1 91 ? 6.637 -5.256 -2.401 1.00 91.88 91 LEU A N 1
ATOM 732 C CA . LEU A 1 91 ? 6.596 -3.827 -2.721 1.00 91.88 91 LEU A CA 1
ATOM 733 C C . LEU A 1 91 ? 7.981 -3.176 -2.628 1.00 91.88 91 LEU A C 1
ATOM 735 O O . LEU A 1 91 ? 8.369 -2.417 -3.517 1.00 91.88 91 LEU A O 1
ATOM 739 N N . ARG A 1 92 ? 8.778 -3.507 -1.603 1.00 93.94 92 ARG A N 1
ATOM 740 C CA . ARG A 1 92 ? 10.167 -3.026 -1.483 1.00 93.94 92 ARG A CA 1
ATOM 741 C C . ARG A 1 92 ? 11.029 -3.476 -2.664 1.00 93.94 92 ARG A C 1
ATOM 743 O O . ARG A 1 92 ? 11.784 -2.664 -3.203 1.00 93.94 92 ARG A O 1
ATOM 750 N N . LYS A 1 93 ? 10.908 -4.739 -3.092 1.00 94.25 93 LYS A N 1
ATOM 751 C CA . LYS A 1 93 ? 11.614 -5.276 -4.270 1.00 94.25 93 LYS A CA 1
ATOM 752 C C . LYS A 1 93 ? 11.180 -4.557 -5.548 1.00 94.25 93 LYS A C 1
ATOM 754 O O . LYS A 1 93 ? 12.037 -4.085 -6.293 1.00 94.25 93 LYS A O 1
ATOM 759 N N . GLN A 1 94 ? 9.874 -4.400 -5.771 1.00 92.75 94 GLN A N 1
ATOM 760 C CA . GLN A 1 94 ? 9.336 -3.672 -6.925 1.00 92.75 94 GLN A CA 1
ATOM 761 C C . GLN A 1 94 ? 9.842 -2.227 -6.972 1.00 92.75 94 GLN A C 1
ATOM 763 O O . GLN A 1 94 ? 10.299 -1.762 -8.014 1.00 92.75 94 GLN A O 1
ATOM 768 N N . LEU A 1 95 ? 9.817 -1.525 -5.840 1.00 94.38 95 LEU A N 1
ATOM 769 C CA . LEU A 1 95 ? 10.286 -0.147 -5.735 1.00 94.38 95 LEU A CA 1
ATOM 770 C C . LEU A 1 95 ? 11.785 -0.045 -6.044 1.00 94.38 95 LEU A C 1
ATOM 772 O O . LEU A 1 95 ? 12.197 0.837 -6.802 1.00 94.38 95 LEU A O 1
ATOM 776 N N . ARG A 1 96 ? 12.601 -0.967 -5.518 1.00 94.62 96 ARG A N 1
ATOM 777 C CA . ARG A 1 96 ? 14.033 -1.049 -5.836 1.00 94.62 96 ARG A CA 1
ATOM 778 C C . ARG A 1 96 ? 14.264 -1.221 -7.338 1.00 94.62 96 ARG A C 1
ATOM 780 O O . ARG A 1 96 ? 15.018 -0.444 -7.915 1.00 94.62 96 ARG A O 1
ATOM 787 N N . LEU A 1 97 ? 13.576 -2.168 -7.975 1.00 93.25 97 LEU A N 1
ATOM 788 C CA . LEU A 1 97 ? 13.698 -2.421 -9.414 1.00 93.25 97 LEU A CA 1
ATOM 789 C C . LEU A 1 97 ? 13.237 -1.220 -10.252 1.00 93.25 97 LEU A C 1
ATOM 791 O O . LEU A 1 97 ? 13.939 -0.812 -11.177 1.00 93.25 97 LEU A O 1
ATOM 795 N N . LYS A 1 98 ? 12.100 -0.598 -9.898 1.00 92.19 98 LYS A N 1
ATOM 796 C CA . LYS A 1 98 ? 11.611 0.633 -10.544 1.00 92.19 98 LYS A CA 1
ATOM 797 C C . LYS A 1 98 ? 12.658 1.760 -10.427 1.00 92.19 98 LYS A C 1
ATOM 799 O O . LYS A 1 98 ? 12.940 2.431 -11.418 1.00 92.19 98 LYS A O 1
ATOM 804 N N . ARG A 1 99 ? 13.302 1.937 -9.264 1.00 90.38 99 ARG A N 1
ATOM 805 C CA . ARG A 1 99 ? 14.389 2.923 -9.070 1.00 90.38 99 ARG A CA 1
ATOM 806 C C . ARG A 1 99 ? 15.632 2.613 -9.902 1.00 90.38 99 ARG A C 1
ATOM 808 O O . ARG A 1 99 ? 16.163 3.518 -10.541 1.00 90.38 99 ARG A O 1
ATOM 815 N N . GLU A 1 100 ? 16.095 1.367 -9.907 1.00 90.69 100 GLU A N 1
ATOM 816 C CA . GLU A 1 100 ? 17.254 0.941 -10.705 1.00 90.69 100 GLU A CA 1
ATOM 817 C C . GLU A 1 100 ? 17.012 1.179 -12.202 1.00 90.69 100 GLU A C 1
ATOM 819 O O . GLU A 1 100 ? 17.886 1.688 -12.907 1.00 90.69 100 GLU A O 1
ATOM 824 N N . LEU A 1 101 ? 15.795 0.900 -12.675 1.00 89.94 101 LEU A N 1
ATOM 825 C CA . LEU A 1 101 ? 15.391 1.158 -14.050 1.00 89.94 101 LEU A CA 1
ATOM 826 C C . LEU A 1 101 ? 15.394 2.659 -14.380 1.00 89.94 101 LEU A C 1
ATOM 828 O O . LEU A 1 101 ? 15.960 3.060 -15.396 1.00 89.94 101 LEU A O 1
ATOM 832 N N . LEU A 1 102 ? 14.822 3.498 -13.512 1.00 86.69 102 LEU A N 1
ATOM 833 C CA . LEU A 1 102 ? 14.840 4.955 -13.686 1.00 86.69 102 LEU A CA 1
ATOM 834 C C . LEU A 1 102 ? 16.266 5.516 -13.694 1.00 86.69 102 LEU A C 1
ATOM 836 O O . LEU A 1 102 ? 16.591 6.352 -14.536 1.00 86.69 102 LEU A O 1
ATOM 840 N N . LEU A 1 103 ? 17.139 5.032 -12.806 1.00 85.44 103 LEU A N 1
ATOM 841 C CA . LEU A 1 103 ? 18.553 5.411 -12.795 1.00 85.44 103 LEU A CA 1
ATOM 842 C C . LEU A 1 103 ? 19.253 5.005 -14.092 1.00 85.44 103 LEU A C 1
ATOM 844 O O . LEU A 1 103 ? 20.025 5.788 -14.646 1.00 85.44 103 LEU A O 1
ATOM 848 N N . LYS A 1 104 ? 18.955 3.811 -14.609 1.00 83.56 104 LYS A N 1
ATOM 849 C CA . LYS A 1 104 ? 19.487 3.343 -15.888 1.00 83.56 104 LYS A CA 1
ATOM 850 C C . LYS A 1 104 ? 19.026 4.229 -17.043 1.00 83.56 104 LYS A C 1
ATOM 852 O O . LYS A 1 104 ? 19.866 4.642 -17.837 1.00 83.56 104 LYS A O 1
ATOM 857 N N . TYR A 1 105 ? 17.741 4.576 -17.119 1.00 79.38 105 TYR A N 1
ATOM 858 C CA . TYR A 1 105 ? 17.240 5.488 -18.153 1.00 79.38 105 TYR A CA 1
ATOM 859 C C . TYR A 1 105 ? 17.842 6.884 -18.036 1.00 79.38 105 TYR A C 1
ATOM 861 O O . TYR A 1 105 ? 18.283 7.439 -19.040 1.00 79.38 105 TYR A O 1
ATOM 869 N N . ARG A 1 106 ? 17.960 7.414 -16.814 1.00 76.38 106 ARG A N 1
ATOM 870 C CA . ARG A 1 106 ? 18.644 8.686 -16.569 1.00 76.38 106 ARG A CA 1
ATOM 871 C C . ARG A 1 106 ? 20.073 8.656 -17.109 1.00 76.38 106 ARG A C 1
ATOM 873 O O . ARG A 1 106 ? 20.458 9.567 -17.830 1.00 76.38 106 ARG A O 1
ATOM 880 N N . ASN A 1 107 ? 20.829 7.601 -16.809 1.00 76.06 107 ASN A N 1
ATOM 881 C CA . ASN A 1 107 ? 22.230 7.474 -17.213 1.00 76.06 107 ASN A CA 1
ATOM 882 C C . ASN A 1 107 ? 22.411 7.221 -18.726 1.00 76.06 107 ASN A C 1
ATOM 884 O O . ASN A 1 107 ? 23.404 7.653 -19.309 1.00 76.06 107 ASN A O 1
ATOM 888 N N . MET A 1 108 ? 21.463 6.543 -19.380 1.00 66.81 108 MET A N 1
ATOM 889 C CA . MET A 1 108 ? 21.466 6.368 -20.839 1.00 66.81 108 MET A CA 1
ATOM 890 C C . MET A 1 108 ? 21.162 7.693 -21.554 1.00 66.81 108 MET A C 1
ATOM 892 O O . MET A 1 108 ? 21.872 8.067 -22.488 1.00 66.81 108 MET A O 1
ATOM 896 N N . CYS A 1 109 ? 20.165 8.446 -21.076 1.00 55.72 109 CYS A N 1
ATOM 897 C CA . CYS A 1 109 ? 19.820 9.750 -21.640 1.00 55.72 109 CYS A CA 1
ATOM 898 C C . CYS A 1 109 ? 20.909 10.800 -21.404 1.00 55.72 109 CYS A C 1
ATOM 900 O O . CYS A 1 109 ? 21.143 11.624 -22.283 1.00 55.72 109 CYS A O 1
ATOM 902 N N . THR A 1 110 ? 21.607 10.787 -20.264 1.00 57.47 110 THR A N 1
ATOM 903 C CA . THR A 1 110 ? 22.732 11.709 -20.050 1.00 57.47 110 THR A CA 1
ATOM 904 C C . THR A 1 110 ? 23.882 11.422 -21.006 1.00 57.47 110 THR A C 1
ATOM 906 O O . THR A 1 110 ? 24.472 12.367 -21.516 1.00 57.47 110 THR A O 1
ATOM 909 N N . PHE A 1 111 ? 24.184 10.157 -21.315 1.00 54.97 111 PHE A N 1
ATOM 910 C CA . PHE A 1 111 ? 25.226 9.830 -22.290 1.00 54.97 111 PHE A CA 1
ATOM 911 C C . PHE A 1 111 ? 24.867 10.317 -23.701 1.00 54.97 111 PHE A C 1
ATOM 913 O O . PHE A 1 111 ? 25.674 11.010 -24.323 1.00 54.97 111 PHE A O 1
ATOM 920 N N . GLU A 1 112 ? 23.648 10.043 -24.181 1.00 57.06 112 GLU A N 1
ATOM 921 C CA . GLU A 1 112 ? 23.198 10.547 -25.486 1.00 57.06 112 GLU A CA 1
ATOM 922 C C . GLU A 1 112 ? 23.159 12.074 -25.521 1.00 57.06 112 GLU A C 1
ATOM 924 O O . GLU A 1 112 ? 23.692 12.672 -26.452 1.00 57.06 112 GLU A O 1
ATOM 929 N N . GLN A 1 113 ? 22.621 12.730 -24.489 1.00 60.25 113 GLN A N 1
ATOM 930 C CA . GLN A 1 113 ? 22.571 14.189 -24.437 1.00 60.25 113 GLN A CA 1
ATOM 931 C C . GLN A 1 113 ? 23.956 14.829 -24.351 1.00 60.25 113 GLN A C 1
ATOM 933 O O . GLN A 1 113 ? 24.140 15.892 -24.931 1.00 60.25 113 GLN A O 1
ATOM 938 N N . ILE A 1 114 ? 24.931 14.227 -23.662 1.00 65.31 114 ILE A N 1
ATOM 939 C CA . ILE A 1 114 ? 26.299 14.759 -23.564 1.00 65.31 114 ILE A CA 1
ATOM 940 C C . ILE A 1 114 ? 27.043 14.573 -24.886 1.00 65.31 114 ILE A C 1
ATOM 942 O O . ILE A 1 114 ? 27.679 15.516 -25.353 1.00 65.31 114 ILE A O 1
ATOM 946 N N . VAL A 1 115 ? 26.952 13.398 -25.516 1.00 63.81 115 VAL A N 1
ATOM 947 C CA . VAL A 1 115 ? 27.598 13.132 -26.811 1.00 63.81 115 VAL A CA 1
ATOM 948 C C . VAL A 1 115 ? 26.959 13.979 -27.909 1.00 63.81 115 VAL A C 1
ATOM 950 O O . VAL A 1 115 ? 27.680 14.644 -28.651 1.00 63.81 115 VAL A O 1
ATOM 953 N N . LEU A 1 116 ? 25.625 14.049 -27.959 1.00 62.69 116 LEU A N 1
ATOM 954 C CA . LEU A 1 116 ? 24.902 14.906 -28.895 1.00 62.69 116 LEU A CA 1
ATOM 955 C C . LEU A 1 116 ? 25.169 16.382 -28.606 1.00 62.69 116 LEU A C 1
ATOM 957 O O . LEU A 1 116 ? 25.559 17.078 -29.530 1.00 62.69 116 LEU A O 1
ATOM 961 N N . LYS A 1 117 ? 25.086 16.883 -27.362 1.00 64.00 117 LYS A N 1
ATOM 962 C CA . LYS A 1 117 ? 25.451 18.286 -27.067 1.00 64.00 117 LYS A CA 1
ATOM 963 C C . LYS A 1 117 ? 26.891 18.588 -27.444 1.00 64.00 117 LYS A C 1
ATOM 965 O O . LYS A 1 117 ? 27.143 19.663 -27.966 1.00 64.00 117 LYS A O 1
ATOM 970 N N . LYS A 1 118 ? 27.841 17.685 -27.193 1.00 65.5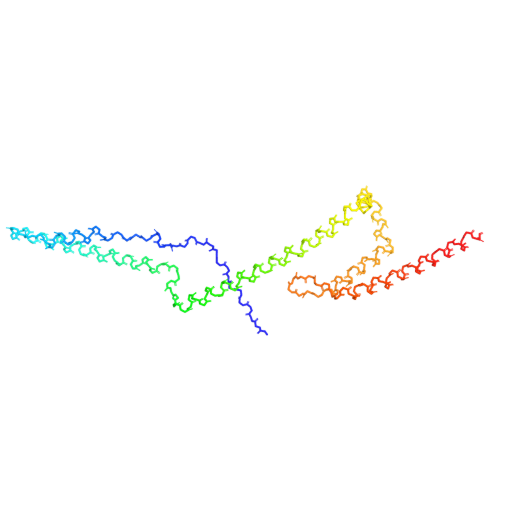6 118 LYS A N 1
ATOM 971 C CA . LYS A 1 118 ? 29.255 17.906 -27.525 1.00 65.56 118 LYS A CA 1
ATOM 972 C C . LYS A 1 118 ? 29.485 17.923 -29.036 1.00 65.56 118 LYS A C 1
ATOM 974 O O . LYS A 1 118 ? 30.201 18.794 -29.516 1.00 65.56 118 LYS A O 1
ATOM 979 N N . LEU A 1 119 ? 28.843 17.021 -29.781 1.00 60.59 119 LEU A N 1
ATOM 980 C CA . LEU A 1 119 ? 28.889 16.990 -31.245 1.00 60.59 119 LEU A CA 1
ATOM 981 C C . LEU A 1 119 ? 28.171 18.201 -31.859 1.00 60.59 119 LEU A C 1
ATOM 983 O O . LEU A 1 119 ? 28.738 18.869 -32.713 1.00 60.59 119 LEU A O 1
ATOM 987 N N . PHE A 1 120 ? 26.973 18.547 -31.384 1.00 60.50 120 PHE A N 1
ATOM 988 C CA . PHE A 1 120 ? 26.202 19.702 -31.857 1.00 60.50 120 PHE A CA 1
ATOM 989 C C . PHE A 1 120 ? 26.783 21.053 -31.417 1.00 60.50 120 PHE A C 1
ATOM 991 O O . PHE A 1 120 ? 26.564 22.043 -32.104 1.00 60.50 120 PHE A O 1
ATOM 998 N N . ASN A 1 121 ? 27.536 21.130 -30.315 1.00 61.53 121 ASN A N 1
ATOM 999 C CA . ASN A 1 121 ? 28.247 22.351 -29.910 1.00 61.53 121 ASN A CA 1
ATOM 1000 C C . ASN A 1 121 ? 29.619 22.494 -30.574 1.00 61.53 121 ASN A C 1
ATOM 1002 O O . ASN A 1 121 ? 30.227 23.560 -30.485 1.00 61.53 121 ASN A O 1
ATOM 1006 N N . MET A 1 122 ? 30.109 21.462 -31.264 1.00 71.06 122 MET A N 1
ATOM 1007 C CA . MET A 1 122 ? 31.285 21.590 -32.114 1.00 71.06 122 MET A CA 1
ATOM 1008 C C . MET A 1 122 ? 30.866 22.433 -33.324 1.00 71.06 122 MET A C 1
ATOM 1010 O O . MET A 1 122 ? 30.116 21.968 -34.180 1.00 71.06 122 MET A O 1
ATOM 1014 N N . GLY A 1 123 ? 31.285 23.703 -33.354 1.00 67.81 123 GLY A N 1
ATOM 1015 C CA . GLY A 1 123 ? 30.718 24.747 -34.225 1.00 67.81 123 GLY A CA 1
ATOM 1016 C C . GLY A 1 123 ? 30.591 24.379 -35.708 1.00 67.81 123 GLY A C 1
ATOM 1017 O O . GLY A 1 123 ? 29.671 24.842 -36.374 1.00 67.81 123 GLY A O 1
ATOM 1018 N N . ILE A 1 124 ? 31.440 23.475 -36.201 1.00 73.62 124 ILE A N 1
ATOM 1019 C CA . ILE A 1 124 ? 31.397 22.940 -37.567 1.00 73.62 124 ILE A CA 1
ATOM 1020 C C . ILE A 1 124 ? 30.126 22.116 -37.822 1.00 73.62 124 ILE A C 1
ATOM 1022 O O . ILE A 1 124 ? 29.457 22.326 -38.827 1.00 73.62 124 ILE A O 1
ATOM 1026 N N . ILE A 1 125 ? 29.764 21.197 -36.922 1.00 74.38 125 ILE A N 1
ATOM 1027 C CA . ILE A 1 125 ? 28.581 20.336 -37.085 1.00 74.38 125 ILE A CA 1
ATOM 1028 C C . ILE A 1 125 ? 27.313 21.177 -36.960 1.00 74.38 125 ILE A C 1
ATOM 1030 O O . ILE A 1 125 ? 26.392 21.021 -37.758 1.00 74.38 125 ILE A O 1
ATOM 1034 N N . ARG A 1 126 ? 27.288 22.121 -36.011 1.00 72.81 126 ARG A N 1
ATOM 1035 C CA . ARG A 1 126 ? 26.176 23.066 -35.853 1.00 72.81 126 ARG A CA 1
ATOM 1036 C C . ARG A 1 126 ? 25.934 23.876 -37.118 1.00 72.81 126 ARG A C 1
ATOM 1038 O O . ARG A 1 126 ? 24.801 23.970 -37.574 1.00 72.81 126 ARG A O 1
ATOM 1045 N N . PHE A 1 127 ? 27.002 24.440 -37.678 1.00 76.12 127 PHE A N 1
ATOM 1046 C CA . PHE A 1 127 ? 26.941 25.249 -38.887 1.00 76.12 127 PHE A CA 1
ATOM 1047 C C . PHE A 1 127 ? 26.500 24.416 -40.090 1.00 76.12 127 PHE A C 1
ATOM 1049 O O . PHE A 1 127 ? 25.628 24.844 -40.838 1.00 76.12 127 PHE A O 1
ATOM 1056 N N . LEU A 1 128 ? 27.031 23.198 -40.236 1.00 77.06 128 LEU A N 1
ATOM 1057 C CA . LEU A 1 128 ? 26.644 22.291 -41.313 1.00 77.06 128 LEU A CA 1
ATOM 1058 C C . LEU A 1 128 ? 25.164 21.898 -41.213 1.00 77.06 128 LEU A C 1
ATOM 1060 O O . LEU A 1 128 ? 24.453 21.941 -42.210 1.00 77.06 128 LEU A O 1
ATOM 1064 N N . MET A 1 129 ? 24.680 21.568 -40.014 1.00 76.56 129 MET A N 1
ATOM 1065 C CA . MET A 1 129 ? 23.274 21.224 -39.790 1.00 76.56 129 MET A CA 1
ATOM 1066 C C . MET A 1 129 ? 22.357 22.425 -40.011 1.00 76.56 129 MET A C 1
ATOM 1068 O O . MET A 1 129 ? 21.336 22.279 -40.669 1.00 76.56 129 MET A O 1
ATOM 1072 N N . GLN A 1 130 ? 22.731 23.617 -39.540 1.00 75.56 130 GLN A N 1
ATOM 1073 C CA . GLN A 1 130 ? 21.969 24.839 -39.801 1.00 75.56 130 GLN A CA 1
ATOM 1074 C C . GLN A 1 130 ? 21.914 25.148 -41.303 1.00 75.56 130 GLN A C 1
ATOM 1076 O O . GLN A 1 130 ? 20.858 25.488 -41.824 1.00 75.56 130 GLN A O 1
ATOM 1081 N N . TYR A 1 131 ? 23.034 24.985 -42.009 1.00 78.00 131 TYR A N 1
ATOM 1082 C CA . TYR A 1 131 ? 23.126 25.195 -43.451 1.00 78.00 131 TYR A CA 1
ATOM 1083 C C . TYR A 1 131 ? 22.291 24.186 -44.248 1.00 78.00 131 TYR A C 1
ATOM 1085 O O . TYR A 1 131 ? 21.632 24.562 -45.216 1.00 78.00 131 TYR A O 1
ATOM 1093 N N . LEU A 1 132 ? 22.298 22.916 -43.836 1.00 76.56 132 LEU A N 1
ATOM 1094 C CA . LEU A 1 132 ? 21.478 21.872 -44.445 1.00 76.56 132 LEU A CA 1
ATOM 1095 C C . LEU A 1 132 ? 19.989 22.128 -44.184 1.00 76.56 132 LEU A C 1
ATOM 1097 O O . LEU A 1 132 ? 19.213 22.163 -45.132 1.00 76.56 132 LEU A O 1
ATOM 1101 N N . MET A 1 133 ? 19.600 22.377 -42.930 1.00 72.12 133 MET A N 1
ATOM 1102 C CA . MET A 1 133 ? 18.203 22.600 -42.529 1.00 72.12 133 MET A CA 1
ATOM 1103 C C . MET A 1 133 ? 17.586 23.856 -43.151 1.00 72.12 133 MET A C 1
ATOM 1105 O O . MET A 1 133 ? 16.389 23.878 -43.406 1.00 72.12 133 MET A O 1
ATOM 1109 N N . ASN A 1 134 ? 18.390 24.885 -43.428 1.00 78.19 134 ASN A N 1
ATOM 1110 C CA . ASN A 1 134 ? 17.919 26.119 -44.057 1.00 78.19 134 ASN A CA 1
ATOM 1111 C C . ASN A 1 134 ? 17.799 26.017 -45.592 1.00 78.19 134 ASN A C 1
ATOM 1113 O O . ASN A 1 134 ? 17.379 26.975 -46.232 1.00 78.19 134 ASN A O 1
ATOM 1117 N N . ASN A 1 135 ? 18.183 24.882 -46.193 1.00 80.75 135 ASN A N 1
ATOM 1118 C CA . ASN A 1 135 ? 18.144 24.648 -47.637 1.00 80.75 135 ASN A CA 1
ATOM 1119 C C . ASN A 1 135 ? 17.445 23.321 -47.965 1.00 80.75 135 ASN A C 1
ATOM 1121 O O . ASN A 1 135 ? 18.082 22.306 -48.261 1.00 80.75 135 ASN A O 1
ATOM 1125 N N . GLU A 1 136 ? 16.115 23.339 -47.980 1.00 75.31 136 GLU A N 1
ATOM 1126 C CA . GLU A 1 136 ? 15.282 22.150 -48.207 1.00 75.31 136 GLU A CA 1
ATOM 1127 C C . GLU A 1 136 ? 15.591 21.432 -49.537 1.00 75.31 136 GLU A C 1
ATOM 1129 O O . GLU A 1 136 ? 15.683 20.205 -49.600 1.00 75.31 136 GLU A O 1
ATOM 1134 N N . GLN A 1 137 ? 15.869 22.188 -50.604 1.00 75.75 137 GLN A N 1
ATOM 1135 C CA . GLN A 1 137 ? 16.229 21.623 -51.910 1.00 75.75 137 GLN A CA 1
ATOM 1136 C C . GLN A 1 137 ? 17.552 20.842 -51.890 1.00 75.75 137 GLN A C 1
ATOM 1138 O O . GLN A 1 137 ? 17.714 19.880 -52.646 1.00 75.75 137 GLN A O 1
ATOM 1143 N N . LEU A 1 138 ? 18.505 21.243 -51.040 1.00 77.00 138 LEU A N 1
ATOM 1144 C CA . LEU A 1 138 ? 19.761 20.517 -50.872 1.00 77.00 138 LEU A CA 1
ATOM 1145 C C . LEU A 1 138 ? 19.518 19.211 -50.132 1.00 77.00 138 LEU A C 1
ATOM 1147 O O . LEU A 1 138 ? 20.018 18.192 -50.592 1.00 77.00 138 LEU A O 1
ATOM 1151 N N . ILE A 1 139 ? 18.719 19.217 -49.060 1.00 76.56 139 ILE A N 1
ATOM 1152 C CA . ILE A 1 139 ? 18.352 17.997 -48.325 1.00 76.56 139 ILE A CA 1
ATOM 1153 C C . ILE A 1 139 ? 17.696 16.980 -49.262 1.00 76.56 139 ILE A C 1
ATOM 1155 O O . ILE A 1 139 ? 18.106 15.822 -49.264 1.00 76.56 139 ILE A O 1
ATOM 1159 N N . ASN A 1 140 ? 16.754 17.411 -50.103 1.00 73.69 140 ASN A N 1
ATOM 1160 C CA . ASN A 1 140 ? 16.059 16.519 -51.035 1.00 73.69 140 ASN A CA 1
ATOM 1161 C C . ASN A 1 140 ? 17.018 15.921 -52.081 1.00 73.69 140 ASN A C 1
ATOM 1163 O O . ASN A 1 140 ? 17.069 14.704 -52.256 1.00 73.69 140 ASN A O 1
ATOM 1167 N N . LYS A 1 141 ? 17.890 16.740 -52.687 1.00 78.69 141 LYS A N 1
ATOM 1168 C CA . LYS A 1 141 ? 18.939 16.248 -53.605 1.00 78.69 141 LYS A CA 1
ATOM 1169 C C . LYS A 1 141 ? 19.960 15.340 -52.912 1.00 78.69 141 LYS A C 1
ATOM 1171 O O . LYS A 1 141 ? 20.493 14.415 -53.527 1.00 78.69 141 LYS A O 1
ATOM 1176 N N . LEU A 1 142 ? 20.254 15.604 -51.641 1.00 73.50 142 LEU A N 1
ATOM 1177 C CA . LEU A 1 142 ? 21.134 14.784 -50.818 1.00 73.50 142 LEU A CA 1
ATOM 1178 C C . LEU A 1 142 ? 20.482 13.430 -50.514 1.00 73.50 142 LEU A C 1
ATOM 1180 O O . LEU A 1 142 ? 21.126 12.403 -50.712 1.00 73.50 142 LEU A O 1
ATOM 1184 N N . ALA A 1 143 ? 19.218 13.397 -50.105 1.00 73.56 143 ALA A N 1
ATOM 1185 C CA . ALA A 1 143 ? 18.474 12.165 -49.845 1.00 73.56 143 ALA A CA 1
ATOM 1186 C C . ALA A 1 143 ? 18.408 11.254 -51.084 1.00 73.56 143 ALA A C 1
ATOM 1188 O O . ALA A 1 143 ? 18.577 10.035 -50.976 1.00 73.56 143 ALA A O 1
ATOM 1189 N N . ASP A 1 144 ? 18.273 11.849 -52.270 1.00 76.94 144 ASP A N 1
ATOM 1190 C CA . ASP A 1 144 ? 18.288 11.117 -53.537 1.00 76.94 144 ASP A CA 1
ATOM 1191 C C . ASP A 1 144 ? 19.673 10.590 -53.929 1.00 76.94 144 ASP A C 1
ATOM 1193 O O . ASP A 1 144 ? 19.780 9.635 -54.709 1.00 76.94 144 ASP A O 1
ATOM 1197 N N . SER A 1 145 ? 20.741 11.147 -53.354 1.00 83.69 145 SER A N 1
ATOM 1198 C CA . SER A 1 145 ? 22.109 10.739 -53.648 1.00 83.69 145 SER A CA 1
ATOM 1199 C C . SER A 1 145 ? 22.414 9.313 -53.163 1.00 83.69 145 SER A C 1
ATOM 1201 O O . SER A 1 145 ? 22.025 8.866 -52.078 1.00 83.69 145 SER A O 1
ATOM 1203 N N . LYS A 1 146 ? 23.183 8.579 -53.977 1.00 77.06 146 LYS A N 1
ATOM 1204 C CA . LYS A 1 146 ? 23.660 7.222 -53.662 1.00 77.06 146 LYS A CA 1
ATOM 1205 C C . LYS A 1 146 ? 24.353 7.092 -52.290 1.00 77.06 146 LYS A C 1
ATOM 1207 O O . LYS A 1 146 ? 24.000 6.148 -51.581 1.00 77.06 146 LYS A O 1
ATOM 1212 N N . PRO A 1 147 ? 25.272 7.988 -51.868 1.00 77.94 147 PRO A N 1
ATOM 1213 C CA . PRO A 1 147 ? 25.980 7.816 -50.597 1.00 77.94 147 PRO A CA 1
ATOM 1214 C C . PRO A 1 147 ? 25.064 7.968 -49.375 1.00 77.94 147 PRO A C 1
ATOM 1216 O O . PRO A 1 147 ? 25.240 7.263 -48.381 1.00 77.94 147 PRO A O 1
ATOM 1219 N N . ILE A 1 148 ? 24.043 8.826 -49.446 1.00 78.88 148 ILE A N 1
ATOM 1220 C CA . ILE A 1 148 ? 23.094 9.028 -48.342 1.00 78.88 148 ILE A CA 1
ATOM 1221 C C . ILE A 1 148 ? 22.114 7.868 -48.265 1.00 78.88 148 ILE A C 1
ATOM 1223 O O . ILE A 1 148 ? 21.857 7.358 -47.178 1.00 78.88 148 ILE A O 1
ATOM 1227 N N . ARG A 1 149 ? 21.671 7.344 -49.411 1.00 76.62 149 ARG A N 1
ATOM 1228 C CA . ARG A 1 149 ? 20.863 6.121 -49.459 1.00 76.62 149 ARG A CA 1
ATOM 1229 C C . ARG A 1 149 ? 21.613 4.902 -48.917 1.00 76.62 149 ARG A C 1
ATOM 1231 O O . ARG A 1 149 ? 21.024 4.090 -48.209 1.00 76.62 149 ARG A O 1
ATOM 1238 N N . GLN A 1 150 ? 22.902 4.759 -49.231 1.00 75.69 150 GLN A N 1
ATOM 1239 C CA . GLN A 1 150 ? 23.750 3.701 -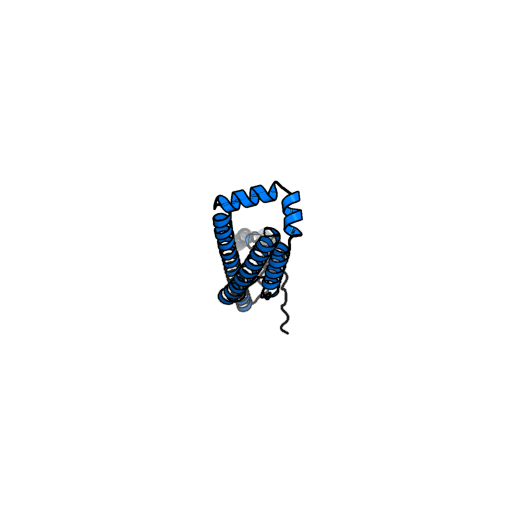48.669 1.00 75.69 150 GLN A CA 1
ATOM 1240 C C . GLN A 1 150 ? 23.946 3.876 -47.157 1.00 75.69 150 GLN A C 1
ATOM 1242 O O . GLN A 1 150 ? 23.808 2.907 -46.414 1.00 75.69 150 GLN A O 1
ATOM 1247 N N . SER A 1 151 ? 24.185 5.107 -46.698 1.00 75.00 151 SER A N 1
ATOM 1248 C CA . SER A 1 151 ? 24.287 5.429 -45.269 1.00 75.00 151 SER A CA 1
ATOM 1249 C C . SER A 1 151 ? 22.986 5.116 -44.527 1.00 75.00 151 SER A C 1
ATOM 1251 O O . SER A 1 151 ? 23.017 4.465 -43.489 1.00 75.00 151 SER A O 1
ATOM 1253 N N . ALA A 1 152 ? 21.832 5.485 -45.089 1.00 77.44 152 ALA A N 1
ATOM 1254 C CA . ALA A 1 152 ? 20.521 5.180 -44.525 1.00 77.44 152 ALA A CA 1
ATOM 1255 C C . ALA A 1 152 ? 20.274 3.665 -44.444 1.00 77.44 152 ALA A C 1
ATOM 1257 O O . ALA A 1 152 ? 19.846 3.172 -43.405 1.00 77.44 152 ALA A O 1
ATOM 1258 N N . LYS A 1 153 ? 20.616 2.904 -45.495 1.00 75.44 153 LYS A N 1
ATOM 1259 C CA . LYS A 1 153 ? 20.555 1.431 -45.478 1.00 75.44 153 LYS A CA 1
ATOM 1260 C C . LYS A 1 153 ? 21.444 0.829 -44.391 1.00 75.44 153 LYS A C 1
ATOM 1262 O O . LYS A 1 153 ? 21.019 -0.106 -43.724 1.00 75.44 153 LYS A O 1
ATOM 1267 N N . LEU A 1 154 ? 22.650 1.364 -44.196 1.00 75.69 154 LEU A N 1
ATOM 1268 C CA . LEU A 1 154 ? 23.570 0.920 -43.149 1.00 75.69 154 LEU A CA 1
ATOM 1269 C C . LEU A 1 154 ? 23.019 1.231 -41.754 1.00 75.69 154 LEU A C 1
ATOM 1271 O O . LEU A 1 154 ? 23.055 0.365 -40.887 1.00 75.69 154 LEU A O 1
ATOM 1275 N N . VAL A 1 155 ? 22.463 2.427 -41.544 1.00 73.25 155 VAL A N 1
ATOM 1276 C CA . VAL A 1 155 ? 21.811 2.806 -40.280 1.00 73.25 155 VAL A CA 1
ATOM 1277 C C . VAL A 1 155 ? 20.623 1.889 -39.992 1.00 73.25 155 VAL A C 1
ATOM 1279 O O . VAL A 1 155 ? 20.535 1.352 -38.893 1.00 73.25 155 VAL A O 1
ATOM 1282 N N . VAL A 1 156 ? 19.761 1.634 -40.981 1.00 74.75 156 VAL A N 1
ATOM 1283 C CA . VAL A 1 156 ? 18.632 0.695 -40.860 1.00 74.75 156 VAL A CA 1
ATOM 1284 C C . VAL A 1 156 ? 19.118 -0.725 -40.571 1.00 74.75 156 VAL A C 1
ATOM 1286 O O . VAL A 1 156 ? 18.562 -1.384 -39.700 1.00 74.75 156 VAL A O 1
ATOM 1289 N N . TYR A 1 157 ? 20.173 -1.192 -41.241 1.00 72.25 157 TYR A N 1
ATOM 1290 C CA . TYR A 1 157 ? 20.773 -2.503 -40.994 1.00 72.25 157 TYR A CA 1
ATOM 1291 C C . TYR A 1 157 ? 21.300 -2.614 -39.560 1.00 72.25 157 TYR A C 1
ATOM 1293 O O . TYR A 1 157 ? 20.913 -3.537 -38.846 1.00 72.25 157 TYR A O 1
ATOM 1301 N N . LEU A 1 158 ? 22.089 -1.640 -39.096 1.00 65.88 158 LEU A N 1
ATOM 1302 C CA . LEU A 1 158 ? 22.590 -1.597 -37.720 1.00 65.88 158 LEU A CA 1
ATOM 1303 C C . LEU A 1 158 ? 21.442 -1.568 -36.708 1.00 65.88 158 LEU A C 1
ATOM 1305 O O . LEU A 1 158 ? 21.489 -2.291 -35.718 1.00 65.88 158 LEU A O 1
ATOM 1309 N N . PHE A 1 159 ? 20.391 -0.792 -36.979 1.00 63.34 159 PHE A N 1
ATOM 1310 C CA . PHE A 1 159 ? 19.211 -0.709 -36.121 1.00 63.34 159 PHE A CA 1
ATOM 1311 C C . PHE A 1 159 ? 18.424 -2.027 -36.100 1.00 63.34 159 PHE A C 1
ATOM 1313 O O . PHE A 1 159 ? 18.058 -2.508 -35.032 1.00 63.34 159 PHE A O 1
ATOM 1320 N N . SER A 1 160 ? 18.238 -2.671 -37.255 1.00 63.06 160 SER A N 1
ATOM 1321 C CA . SER A 1 160 ? 17.570 -3.976 -37.367 1.00 63.06 160 SER A CA 1
ATOM 1322 C C . SER A 1 160 ? 18.364 -5.116 -36.718 1.00 63.06 160 SER A C 1
ATOM 1324 O O . SER A 1 160 ? 17.776 -6.084 -36.243 1.00 63.06 160 SER A O 1
ATOM 1326 N N . GLN A 1 161 ? 19.694 -4.990 -36.645 1.00 57.72 161 GLN A N 1
ATOM 1327 C CA . GLN A 1 161 ? 20.562 -5.931 -35.936 1.00 57.72 161 GLN A CA 1
ATOM 1328 C C . GLN A 1 161 ? 20.601 -5.715 -34.421 1.00 57.72 161 GLN A C 1
ATOM 1330 O O . GLN A 1 161 ? 21.066 -6.597 -33.689 1.00 57.72 161 GLN A O 1
ATOM 1335 N N . THR A 1 162 ? 20.091 -4.584 -33.925 1.00 54.44 162 THR A N 1
ATOM 1336 C CA . THR A 1 162 ? 19.859 -4.412 -32.492 1.00 54.44 162 THR A CA 1
ATOM 1337 C C . THR A 1 162 ? 18.625 -5.215 -32.082 1.00 54.44 162 THR A C 1
ATOM 1339 O O . THR A 1 162 ? 17.488 -4.883 -32.407 1.00 54.44 162 THR A O 1
ATOM 1342 N N . GLY A 1 163 ? 18.839 -6.336 -31.393 1.00 50.91 163 GLY A N 1
ATOM 1343 C CA . GLY A 1 163 ? 17.738 -7.131 -30.850 1.00 50.91 163 GLY A CA 1
ATOM 1344 C C . GLY A 1 163 ? 17.004 -6.352 -29.756 1.00 50.91 163 GLY A C 1
ATOM 1345 O O . GLY A 1 163 ? 17.642 -5.768 -28.877 1.00 50.91 163 GLY A O 1
ATOM 1346 N N . LYS A 1 164 ? 15.666 -6.359 -29.785 1.00 48.06 164 LYS A N 1
ATOM 1347 C CA . LYS A 1 164 ? 14.845 -5.851 -28.679 1.00 48.06 164 LYS A CA 1
ATOM 1348 C C . LYS A 1 164 ? 14.994 -6.800 -27.490 1.00 48.06 164 LYS A C 1
ATOM 1350 O O . LYS A 1 164 ? 14.450 -7.897 -27.507 1.00 48.06 164 LYS A O 1
ATOM 1355 N N . ILE A 1 165 ? 15.706 -6.371 -26.453 1.00 46.06 165 ILE A N 1
ATOM 1356 C CA . ILE A 1 165 ? 15.663 -7.014 -25.136 1.00 46.06 165 ILE A CA 1
ATOM 1357 C C . ILE A 1 165 ? 15.066 -5.977 -24.186 1.00 46.06 165 ILE A C 1
ATOM 1359 O O . ILE A 1 165 ? 15.671 -4.934 -23.944 1.00 46.06 165 ILE A O 1
ATOM 1363 N N . ASN A 1 166 ? 13.855 -6.243 -23.690 1.00 43.41 166 ASN A N 1
ATOM 1364 C CA . ASN A 1 166 ? 13.127 -5.403 -22.730 1.00 43.41 166 ASN A CA 1
ATOM 1365 C C . ASN A 1 166 ? 12.975 -3.926 -23.158 1.00 43.41 166 ASN A C 1
ATOM 1367 O O . ASN A 1 166 ? 13.311 -3.025 -22.395 1.00 43.41 166 ASN A O 1
ATOM 1371 N N . ASN A 1 167 ? 12.488 -3.673 -24.381 1.00 49.94 167 ASN A N 1
ATOM 1372 C CA . ASN A 1 167 ? 12.212 -2.328 -24.927 1.00 49.94 167 ASN A CA 1
ATOM 1373 C C . ASN A 1 167 ? 13.405 -1.350 -24.994 1.00 49.94 167 ASN A C 1
ATOM 1375 O O . ASN A 1 167 ? 13.208 -0.168 -25.264 1.00 49.94 167 ASN A O 1
ATOM 1379 N N . VAL A 1 168 ? 14.644 -1.826 -24.831 1.00 51.00 168 VAL A N 1
ATOM 1380 C CA . VAL A 1 168 ? 15.861 -1.024 -25.025 1.00 51.00 168 VAL A CA 1
ATOM 1381 C C . VAL A 1 168 ? 16.623 -1.556 -26.237 1.00 51.00 168 VAL A C 1
ATOM 1383 O O . VAL A 1 168 ? 17.006 -2.727 -26.268 1.00 51.00 168 VAL A O 1
ATOM 1386 N N . TYR A 1 169 ? 16.865 -0.700 -27.233 1.00 52.34 169 TYR A N 1
ATOM 1387 C CA . TYR A 1 169 ? 17.746 -1.019 -28.359 1.00 52.34 169 TYR A CA 1
ATOM 1388 C C . TYR A 1 169 ? 19.182 -1.126 -27.839 1.00 52.34 169 TYR A C 1
ATOM 1390 O O . TYR A 1 169 ? 19.827 -0.123 -27.539 1.00 52.34 169 TYR A O 1
ATOM 1398 N N . LYS A 1 170 ? 19.689 -2.350 -27.669 1.00 49.69 170 LYS A N 1
ATOM 1399 C CA . LYS A 1 170 ? 21.089 -2.574 -27.300 1.00 49.69 170 LYS A CA 1
ATOM 1400 C C . LYS A 1 170 ? 21.883 -2.814 -28.580 1.00 49.69 170 LYS A C 1
ATOM 1402 O O . LYS A 1 170 ? 21.693 -3.834 -29.241 1.00 49.69 170 LYS A O 1
ATOM 1407 N N . LEU A 1 171 ? 22.769 -1.878 -28.925 1.00 53.56 171 LEU A N 1
ATOM 1408 C CA . LEU A 1 171 ? 23.775 -2.092 -29.967 1.00 53.56 171 LEU A CA 1
ATOM 1409 C C . LEU A 1 171 ? 24.580 -3.348 -29.577 1.00 53.56 171 LEU A C 1
ATOM 1411 O O . LEU A 1 171 ? 25.138 -3.398 -28.475 1.00 53.56 171 LEU A O 1
ATOM 1415 N N . LYS A 1 172 ? 24.602 -4.386 -30.425 1.00 55.88 172 LYS A N 1
ATOM 1416 C CA . LYS A 1 172 ? 25.548 -5.498 -30.230 1.00 55.88 172 LYS A CA 1
ATOM 1417 C C . LYS A 1 172 ? 26.976 -4.947 -30.305 1.00 55.88 172 LYS A C 1
ATOM 1419 O O . LYS A 1 172 ? 27.197 -3.920 -30.940 1.00 55.88 172 LYS A O 1
ATOM 1424 N N . SER A 1 173 ? 27.871 -5.599 -29.556 1.00 60.59 173 SER A N 1
ATOM 1425 C CA . SER A 1 173 ? 29.265 -5.238 -29.251 1.00 60.59 173 SER A CA 1
ATOM 1426 C C . SER A 1 173 ? 29.825 -4.024 -30.022 1.00 60.59 173 SER A C 1
ATOM 1428 O O . SER A 1 173 ? 29.964 -4.092 -31.245 1.00 60.59 173 SER A O 1
ATOM 1430 N N . PRO A 1 174 ? 30.245 -2.942 -29.335 1.00 58.06 174 PRO A N 1
ATOM 1431 C CA . PRO A 1 174 ? 30.837 -1.757 -29.968 1.00 58.06 174 PRO A CA 1
ATOM 1432 C C . PRO A 1 174 ? 31.965 -2.072 -30.965 1.00 58.06 174 PRO A C 1
ATOM 1434 O O . PRO A 1 174 ? 32.158 -1.344 -31.936 1.00 58.06 174 PRO A O 1
ATOM 1437 N N . ALA A 1 175 ? 32.690 -3.175 -30.755 1.00 62.62 175 ALA A N 1
ATOM 1438 C CA . ALA A 1 175 ? 33.754 -3.634 -31.641 1.00 62.62 175 ALA A CA 1
ATOM 1439 C C . ALA A 1 175 ? 33.248 -4.083 -33.025 1.00 62.62 175 ALA A C 1
ATOM 1441 O O . ALA A 1 175 ? 33.890 -3.787 -34.033 1.00 62.62 175 ALA A O 1
ATOM 1442 N N . GLU A 1 176 ? 32.091 -4.745 -33.095 1.00 65.75 176 GLU A N 1
ATOM 1443 C CA . GLU A 1 176 ? 31.489 -5.208 -34.354 1.00 65.75 176 GLU A CA 1
ATOM 1444 C C . GLU A 1 176 ? 30.982 -4.021 -35.180 1.00 65.75 176 GLU A C 1
ATOM 1446 O O . GLU A 1 176 ? 31.259 -3.922 -36.377 1.00 65.75 176 GLU A O 1
ATOM 1451 N N . ALA A 1 177 ? 30.337 -3.050 -34.525 1.00 63.59 177 ALA A N 1
ATOM 1452 C CA . ALA A 1 177 ? 29.903 -1.811 -35.169 1.00 63.59 177 ALA A CA 1
ATOM 1453 C C . ALA A 1 177 ? 31.090 -1.033 -35.768 1.00 63.59 177 ALA A C 1
ATOM 1455 O O . ALA A 1 177 ? 31.010 -0.534 -36.892 1.00 63.59 177 ALA A O 1
ATOM 1456 N N . LEU A 1 178 ? 32.223 -0.981 -35.057 1.00 67.31 178 LEU A N 1
ATOM 1457 C CA . LEU A 1 178 ? 33.448 -0.344 -35.545 1.00 67.31 178 LEU A CA 1
ATOM 1458 C C . LEU A 1 178 ? 34.055 -1.069 -36.754 1.00 67.31 178 LEU A C 1
ATOM 1460 O O . LEU A 1 178 ? 34.585 -0.407 -37.648 1.00 67.31 178 LEU A O 1
ATOM 1464 N N . GLN A 1 179 ? 33.984 -2.402 -36.814 1.00 72.50 179 GLN A N 1
ATOM 1465 C CA . GLN A 1 179 ? 34.450 -3.162 -37.980 1.00 72.50 179 GLN A CA 1
ATOM 1466 C C . GLN A 1 179 ? 33.581 -2.899 -39.212 1.00 72.50 179 GLN A C 1
ATOM 1468 O O . GLN A 1 179 ? 34.112 -2.635 -40.292 1.00 72.50 179 GLN A O 1
ATOM 1473 N N . ILE A 1 180 ? 32.256 -2.884 -39.044 1.00 70.62 180 ILE A N 1
ATOM 1474 C CA . ILE A 1 180 ? 31.314 -2.547 -40.121 1.00 70.62 180 ILE A CA 1
ATOM 1475 C C . ILE A 1 180 ? 31.592 -1.131 -40.643 1.00 70.62 180 ILE A C 1
ATOM 1477 O O . ILE A 1 180 ? 31.687 -0.922 -41.855 1.00 70.62 180 ILE A O 1
ATOM 1481 N N . LEU A 1 181 ? 31.810 -0.171 -39.738 1.00 68.94 181 LEU A N 1
ATOM 1482 C CA . LEU A 1 181 ? 32.118 1.213 -40.099 1.00 68.94 181 LEU A CA 1
ATOM 1483 C C . LEU A 1 181 ? 33.448 1.335 -40.862 1.00 68.94 181 LEU A C 1
ATOM 1485 O O . LEU A 1 181 ? 33.533 2.060 -41.853 1.00 68.94 181 LEU A O 1
ATOM 1489 N N . LYS A 1 182 ? 34.485 0.603 -40.432 1.00 76.81 182 LYS A N 1
ATOM 1490 C CA . LYS A 1 182 ? 35.791 0.567 -41.112 1.00 76.81 182 LYS A CA 1
ATOM 1491 C C . LYS A 1 182 ? 35.677 0.000 -42.526 1.00 76.81 182 LYS A C 1
ATOM 1493 O O . LYS A 1 182 ? 36.223 0.584 -43.462 1.00 76.81 182 LYS A O 1
ATOM 1498 N N . ASN A 1 183 ? 34.942 -1.094 -42.696 1.00 77.62 183 ASN A N 1
ATOM 1499 C CA . ASN A 1 183 ? 34.741 -1.718 -44.003 1.00 77.62 183 ASN A CA 1
ATOM 1500 C C . ASN A 1 183 ? 33.965 -0.794 -44.950 1.00 77.62 183 ASN A C 1
ATOM 1502 O O . ASN A 1 183 ? 34.343 -0.635 -46.112 1.00 77.62 183 ASN A O 1
ATOM 1506 N N . PHE A 1 184 ? 32.942 -0.108 -44.436 1.00 75.88 184 PHE A N 1
ATOM 1507 C CA . PHE A 1 184 ? 32.189 0.890 -45.192 1.00 75.88 184 PHE A CA 1
ATOM 1508 C C . PHE A 1 184 ? 33.063 2.073 -45.634 1.00 75.88 184 PHE A C 1
ATOM 1510 O O . PHE A 1 184 ? 33.066 2.437 -46.812 1.00 75.88 184 PHE A O 1
ATOM 1517 N N . ALA A 1 185 ? 33.856 2.640 -44.719 1.00 77.31 185 ALA A N 1
ATOM 1518 C CA . ALA A 1 185 ? 34.753 3.755 -45.024 1.00 77.31 185 ALA A CA 1
ATOM 1519 C C . ALA A 1 185 ? 35.778 3.392 -46.113 1.00 77.31 185 ALA A C 1
ATOM 1521 O O . ALA A 1 185 ? 36.051 4.192 -47.011 1.00 77.31 185 ALA A O 1
ATOM 1522 N N . ASN A 1 186 ? 36.310 2.167 -46.071 1.00 82.31 186 ASN A N 1
ATOM 1523 C CA . ASN A 1 186 ? 37.232 1.666 -47.086 1.00 82.31 186 ASN A CA 1
ATOM 1524 C C . ASN A 1 186 ? 36.559 1.513 -48.456 1.00 82.31 186 ASN A C 1
ATOM 1526 O O . ASN A 1 186 ? 37.147 1.904 -49.466 1.00 82.31 186 ASN A O 1
ATOM 1530 N N . ASN A 1 187 ? 35.322 1.011 -48.498 1.00 81.81 187 ASN A N 1
ATOM 1531 C CA . ASN A 1 187 ? 34.584 0.873 -49.750 1.00 81.81 187 ASN A CA 1
ATOM 1532 C C . ASN A 1 187 ? 34.299 2.241 -50.396 1.00 81.81 187 ASN A C 1
ATOM 1534 O O . ASN A 1 187 ? 34.629 2.467 -51.558 1.00 81.81 187 ASN A O 1
ATOM 1538 N N . MET A 1 188 ? 33.822 3.205 -49.604 1.00 75.44 188 MET A N 1
ATOM 1539 C CA . MET A 1 188 ? 33.597 4.586 -50.052 1.00 75.44 188 MET A CA 1
ATOM 1540 C C . MET A 1 188 ? 34.875 5.248 -50.582 1.00 75.44 188 MET A C 1
ATOM 1542 O O . MET A 1 188 ? 34.860 5.934 -51.606 1.00 75.44 188 MET A O 1
ATOM 1546 N N . LYS A 1 189 ? 36.013 5.025 -49.913 1.00 82.56 189 LYS A N 1
ATOM 1547 C CA . LYS A 1 189 ? 37.314 5.545 -50.355 1.00 82.56 189 LYS A CA 1
ATOM 1548 C C . LYS A 1 189 ? 37.706 4.999 -51.729 1.00 82.56 189 LYS A C 1
ATOM 1550 O O . LYS A 1 189 ? 38.280 5.733 -52.534 1.00 82.56 189 LYS A O 1
ATOM 1555 N N . ASN A 1 190 ? 37.395 3.736 -52.001 1.00 83.69 190 ASN A N 1
ATOM 1556 C CA . ASN A 1 190 ? 37.683 3.101 -53.282 1.00 83.69 190 ASN A CA 1
ATOM 1557 C C . ASN A 1 190 ? 36.742 3.598 -54.386 1.00 83.69 190 ASN A C 1
ATOM 1559 O O . ASN A 1 190 ? 37.220 3.932 -55.470 1.00 83.69 190 ASN A O 1
ATOM 1563 N N . GLU A 1 191 ? 35.445 3.752 -54.105 1.00 79.31 191 GLU A N 1
ATOM 1564 C CA . GLU A 1 191 ? 34.493 4.341 -55.057 1.00 79.31 191 GLU A CA 1
ATOM 1565 C C . GLU A 1 191 ? 34.898 5.773 -55.454 1.00 79.31 191 GLU A C 1
ATOM 1567 O O . GLU A 1 191 ? 34.905 6.118 -56.638 1.00 79.31 191 GLU A O 1
ATOM 1572 N N . LEU A 1 192 ? 35.333 6.597 -54.494 1.00 76.38 192 LEU A N 1
ATOM 1573 C CA . LEU A 1 192 ? 35.796 7.962 -54.769 1.00 76.38 192 LEU A CA 1
ATOM 1574 C C . LEU A 1 192 ? 37.068 8.003 -55.626 1.00 76.38 192 LEU A C 1
ATOM 1576 O O . LEU A 1 192 ? 37.198 8.880 -56.484 1.00 76.38 192 LEU A O 1
ATOM 1580 N N . LYS A 1 193 ? 38.001 7.063 -55.428 1.00 81.38 193 LYS A N 1
ATOM 1581 C CA . LYS A 1 193 ? 39.196 6.940 -56.279 1.00 81.38 193 LYS A CA 1
ATOM 1582 C C . LYS A 1 193 ? 38.816 6.610 -57.720 1.00 81.38 193 LYS A C 1
ATOM 1584 O O . LYS A 1 193 ? 39.267 7.302 -58.627 1.00 81.38 193 LYS A O 1
ATOM 1589 N N . GLN A 1 194 ? 37.915 5.649 -57.918 1.00 81.25 194 GLN A N 1
ATOM 1590 C CA . GLN A 1 194 ? 37.451 5.268 -59.253 1.00 81.25 194 GLN A CA 1
ATOM 1591 C C . GLN A 1 194 ? 36.720 6.414 -59.962 1.00 81.25 194 GLN A C 1
ATOM 1593 O O . GLN A 1 194 ? 36.937 6.651 -61.148 1.00 81.25 194 GLN A O 1
ATOM 1598 N N . VAL A 1 195 ? 35.874 7.168 -59.253 1.00 81.00 195 VAL A N 1
ATOM 1599 C CA . VAL A 1 195 ? 35.212 8.354 -59.822 1.00 81.00 195 VAL A CA 1
ATOM 1600 C C . VAL A 1 195 ? 36.235 9.433 -60.190 1.00 81.00 195 VAL A C 1
ATOM 1602 O O . VAL A 1 195 ? 36.120 10.061 -61.243 1.00 81.00 195 VAL A O 1
ATOM 1605 N N . ARG A 1 196 ? 37.268 9.632 -59.362 1.00 76.44 196 ARG A N 1
ATOM 1606 C CA . ARG A 1 196 ? 38.348 10.593 -59.628 1.00 76.44 196 ARG A CA 1
ATOM 1607 C C . ARG A 1 196 ? 39.184 10.202 -60.849 1.00 76.44 196 ARG A C 1
ATOM 1609 O O . ARG A 1 196 ? 39.546 11.080 -61.627 1.00 76.44 196 ARG A O 1
ATOM 1616 N N . GLU A 1 197 ? 39.465 8.917 -61.035 1.00 80.19 197 GLU A N 1
ATOM 1617 C CA . GLU A 1 197 ? 40.175 8.385 -62.207 1.00 80.19 197 GLU A CA 1
ATOM 1618 C C . GLU A 1 197 ? 39.336 8.498 -63.481 1.00 80.19 197 GLU A C 1
ATOM 1620 O O . GLU A 1 197 ? 39.819 9.016 -64.486 1.00 80.19 197 GLU A O 1
ATOM 1625 N N . LYS A 1 198 ? 38.047 8.145 -63.416 1.00 77.88 198 LYS A N 1
ATOM 1626 C CA . LYS A 1 198 ? 37.107 8.348 -64.527 1.00 77.88 198 LYS A CA 1
ATOM 1627 C C . LYS A 1 198 ? 37.039 9.819 -64.930 1.00 77.88 198 LYS A C 1
ATOM 1629 O O . LYS A 1 198 ? 37.163 10.134 -66.106 1.00 77.88 198 LYS A O 1
ATOM 1634 N N . LYS A 1 199 ? 36.932 10.742 -63.967 1.00 73.12 199 LYS A N 1
ATOM 1635 C CA . LYS A 1 199 ? 36.910 12.189 -64.244 1.00 73.12 199 LYS A CA 1
ATOM 1636 C C . LYS A 1 199 ? 38.202 12.685 -64.909 1.00 73.12 199 LYS A C 1
ATOM 1638 O O . LYS A 1 199 ? 38.120 13.517 -65.802 1.00 73.12 199 LYS A O 1
ATOM 1643 N N . LYS A 1 200 ? 39.374 12.163 -64.526 1.00 72.44 200 LYS A N 1
ATOM 1644 C CA . LYS A 1 200 ? 40.649 12.468 -65.205 1.00 72.44 200 LYS A CA 1
ATOM 1645 C C . LYS A 1 200 ? 40.667 11.971 -66.653 1.00 72.44 200 LYS A C 1
ATOM 1647 O O . LYS A 1 200 ? 41.133 12.691 -67.524 1.00 72.44 200 LYS A O 1
ATOM 1652 N N . HIS A 1 201 ? 40.115 10.787 -66.911 1.00 67.69 201 HIS A N 1
ATOM 1653 C CA . HIS A 1 201 ? 40.002 10.237 -68.263 1.00 67.69 201 HIS A CA 1
ATOM 1654 C C . HIS A 1 201 ? 39.051 11.056 -69.157 1.00 67.69 201 HIS A C 1
ATOM 1656 O O . HIS A 1 201 ? 39.300 11.191 -70.349 1.00 67.69 201 HIS A O 1
ATOM 1662 N N . TYR A 1 202 ? 37.984 11.640 -68.600 1.00 61.16 202 TYR A N 1
ATOM 1663 C CA . TYR A 1 202 ? 37.087 12.538 -69.345 1.00 61.16 202 TYR A CA 1
ATOM 1664 C C . TYR A 1 202 ? 37.665 13.939 -69.598 1.00 61.16 202 TYR A C 1
ATOM 1666 O O . TYR A 1 202 ? 37.206 14.596 -70.519 1.00 61.16 202 TYR A O 1
ATOM 1674 N N . LEU A 1 203 ? 38.636 14.404 -68.802 1.00 56.62 203 LEU A N 1
ATOM 1675 C CA . LEU A 1 203 ? 39.320 15.692 -69.017 1.00 56.62 203 LEU A CA 1
ATOM 1676 C C . LEU A 1 203 ? 40.559 15.588 -69.927 1.00 56.62 203 LEU A C 1
ATOM 1678 O O . LEU A 1 203 ? 41.142 16.610 -70.268 1.00 56.62 203 LEU A O 1
ATOM 1682 N N . SER A 1 204 ? 40.988 14.373 -70.277 1.00 57.28 204 SER A N 1
ATOM 1683 C CA . SER A 1 204 ? 42.145 14.111 -71.148 1.00 57.28 204 SER A CA 1
ATOM 1684 C C . SER A 1 204 ? 41.743 13.799 -72.600 1.00 57.28 204 SER A C 1
ATOM 1686 O O . SER A 1 204 ? 42.575 13.323 -73.373 1.00 57.28 204 SER A O 1
ATOM 1688 N N . LYS A 1 205 ? 40.474 14.017 -72.949 1.00 47.38 205 LYS A N 1
ATOM 1689 C CA . LYS A 1 205 ? 39.876 13.815 -74.269 1.00 47.38 205 LYS A CA 1
ATOM 1690 C C . LYS A 1 205 ? 39.152 15.094 -74.664 1.00 47.38 205 LYS A C 1
ATOM 1692 O O . LYS A 1 205 ? 39.163 15.400 -75.871 1.00 47.38 205 LYS A O 1
#

Organism: Vespula maculifrons (NCBI:txid7453)

Secondary structure (DSSP, 8-state):
-----------------GGG-----HHHHHHHHHHHSSPPSSHHHHHHHHHHHHHHHHHHHHHHHHHHHHHTTSTTTTS-HHHHHHHHHHHHHHHHHHHHHHHHHHHHHHHHHHHHHHHHHSHHHHHHHHHHHT-HHHHHHHHHSHHHHHHHHHHHHHHHHS-EETTEE--S-HHHHHHHHHHHHHHHHHHHHHHHHHHHHHH--

Radius of gyration: 40.05 Å; chains: 1; bounding box: 80×46×124 Å